Protein AF-A0A544BMT1-F1 (afdb_monomer)

Sequence (188 aa):
MSQEREDRARKYLKNFLSEYFEVKEEVSGSWPLDDRPLRLDLLLRPKQKALDLGFDVEAVGVEIKDPQSKESVKKLLDCVMQSYTYTFCEFDGVRPAFVLIYPEIEKFFEEDWVNKYGSKAQEEPTSREKRLLRRLMQRANVGELKIKENQEFIFDFGAGPFFRSDKGRSKIKGIGLNRYVGSQKKVE

Solvent-accessible surface area (backbone atoms only — not comparable to full-atom values): 10020 Å² total; per-residue (Å²): 110,61,65,61,49,34,53,51,49,49,56,47,49,42,62,69,46,43,77,37,20,50,63,44,66,64,36,55,28,34,40,89,88,76,62,47,80,42,70,41,49,30,40,38,28,65,31,69,65,29,42,76,34,53,52,86,64,78,32,34,33,35,42,70,54,62,36,85,39,70,55,10,52,59,55,47,53,53,50,50,53,53,35,35,54,48,39,72,19,43,40,87,93,40,56,25,60,24,21,23,34,30,60,45,70,64,55,17,45,51,29,20,24,45,62,58,55,66,63,41,75,95,61,54,78,47,76,64,59,59,50,52,50,32,50,53,33,34,45,47,22,25,34,27,41,43,75,47,95,88,73,42,41,33,43,31,36,63,93,46,56,42,32,30,75,87,74,22,43,46,88,61,82,56,56,59,65,52,68,70,78,78,77,86,74,80,82,127

Nearest PDB structures (foldseek):
  1wdj-assembly1_C  TM=4.266E-01  e=2.223E-01  Thermus thermophilus
  6okh-assembly1_B  TM=4.577E-01  e=4.141E-01  Leptospira borgpetersenii serovar Hardjo-bovis str. JB197
  1wdj-assembly1_B  TM=3.872E-01  e=3.229E-01  Thermus thermophilus
  3bvq-assembly1_B  TM=4.824E-01  e=1.193E+00  Nocardia otitidiscaviarum
  1p7g-assembly2_F  TM=3.869E-01  e=3.033E+00  Pyrobaculum aerophilum

pLDDT: mean 93.66, std 8.63, range [55.5, 98.75]

Structure (mmCIF, N/CA/C/O backbone):
data_AF-A0A544BMT1-F1
#
_entry.id   AF-A0A544BMT1-F1
#
loop_
_atom_site.group_PDB
_atom_site.id
_atom_site.type_symbol
_atom_site.label_atom_id
_atom_site.label_alt_id
_atom_site.label_comp_id
_atom_site.label_asym_id
_atom_site.label_entity_id
_atom_site.label_seq_id
_atom_site.pdbx_PDB_ins_code
_atom_site.Cartn_x
_atom_site.Cartn_y
_atom_site.Cartn_z
_atom_site.occupancy
_atom_site.B_iso_or_equiv
_atom_site.auth_seq_id
_at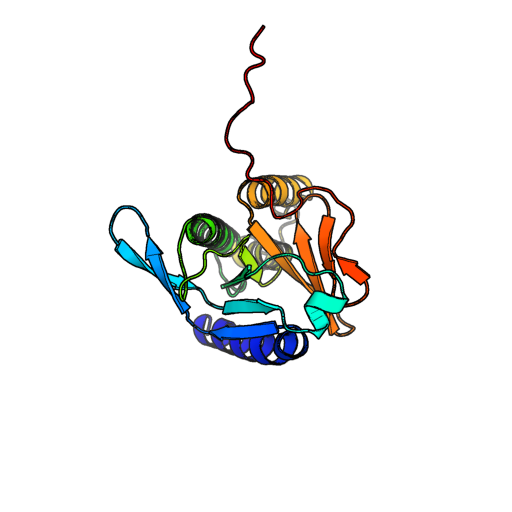om_site.auth_comp_id
_atom_site.auth_asym_id
_atom_site.auth_atom_id
_atom_site.pdbx_PDB_model_num
ATOM 1 N N . MET A 1 1 ? -5.585 -14.377 16.298 1.00 67.00 1 MET A N 1
ATOM 2 C CA . MET A 1 1 ? -6.437 -13.182 16.100 1.00 67.00 1 MET A CA 1
ATOM 3 C C . MET A 1 1 ? -5.833 -12.186 15.100 1.00 67.00 1 MET A C 1
ATOM 5 O O . MET A 1 1 ? -6.296 -12.190 13.970 1.00 67.00 1 MET A O 1
ATOM 9 N N . SER A 1 2 ? -4.812 -11.372 15.441 1.00 85.12 2 SER A N 1
ATOM 10 C CA . SER A 1 2 ? -4.224 -10.391 14.487 1.00 85.12 2 SER A CA 1
ATOM 11 C C . SER A 1 2 ? -3.499 -11.063 13.319 1.00 85.12 2 SER A C 1
ATOM 13 O O . SER A 1 2 ? -3.811 -10.767 12.172 1.00 85.12 2 SER A O 1
ATOM 15 N N . GLN A 1 3 ? -2.593 -12.009 13.601 1.00 89.56 3 GLN A N 1
ATOM 16 C CA . GLN A 1 3 ? -1.843 -12.716 12.554 1.00 89.56 3 GLN A CA 1
ATOM 17 C C . GLN A 1 3 ? -2.778 -13.446 11.583 1.00 89.56 3 GLN A C 1
ATOM 19 O O . GLN A 1 3 ? -2.693 -13.251 10.385 1.00 89.56 3 GLN A O 1
ATOM 24 N N . GLU A 1 4 ? -3.772 -14.176 12.093 1.00 93.12 4 GLU A N 1
ATOM 25 C CA . GLU A 1 4 ? -4.767 -14.862 11.253 1.00 93.12 4 GLU A CA 1
ATOM 26 C C . GLU A 1 4 ? -5.577 -13.898 10.364 1.00 93.12 4 GLU A C 1
ATOM 28 O O . GLU A 1 4 ? -6.001 -14.265 9.269 1.00 93.12 4 GLU A O 1
ATOM 33 N N . ARG A 1 5 ? -5.847 -12.664 10.822 1.00 93.69 5 ARG A N 1
ATOM 34 C CA . ARG A 1 5 ? -6.492 -11.632 9.992 1.00 93.69 5 ARG A CA 1
ATOM 35 C C . ARG A 1 5 ? -5.554 -11.146 8.890 1.00 93.69 5 ARG A C 1
ATOM 37 O O . ARG A 1 5 ? -6.005 -11.035 7.752 1.00 93.69 5 ARG A O 1
ATOM 44 N N . GLU A 1 6 ? -4.283 -10.921 9.206 1.00 95.56 6 GLU A N 1
ATOM 45 C CA . GLU A 1 6 ? -3.251 -10.542 8.232 1.00 95.56 6 GLU A CA 1
ATOM 46 C C . GLU A 1 6 ? -3.018 -11.659 7.202 1.00 95.56 6 GLU A C 1
ATOM 48 O O . GLU A 1 6 ? -3.043 -11.388 6.005 1.00 95.56 6 GLU A O 1
ATOM 53 N N . ASP A 1 7 ? -2.948 -12.922 7.626 1.00 96.19 7 ASP A N 1
ATOM 54 C CA . ASP A 1 7 ? -2.794 -14.083 6.740 1.00 96.19 7 ASP A CA 1
ATOM 55 C C . ASP A 1 7 ? -4.000 -14.247 5.801 1.00 96.19 7 ASP A C 1
ATOM 57 O O . ASP A 1 7 ? -3.854 -14.508 4.602 1.00 96.19 7 ASP A O 1
ATOM 61 N N . ARG A 1 8 ? -5.223 -14.051 6.319 1.00 96.69 8 ARG A N 1
ATOM 62 C CA . ARG A 1 8 ? -6.442 -14.054 5.491 1.00 96.69 8 ARG A CA 1
ATOM 63 C C . ARG A 1 8 ? -6.435 -12.916 4.477 1.00 96.69 8 ARG A C 1
ATOM 65 O O . ARG A 1 8 ? -6.782 -13.151 3.320 1.00 96.69 8 ARG A O 1
ATOM 72 N N . ALA A 1 9 ? -6.037 -11.714 4.892 1.00 97.00 9 ALA A N 1
ATOM 73 C CA . ALA A 1 9 ? -5.906 -10.572 3.996 1.00 97.00 9 ALA A CA 1
ATOM 74 C C . ALA A 1 9 ? -4.855 -10.842 2.912 1.00 97.00 9 ALA A C 1
ATOM 76 O O . ALA A 1 9 ? -5.137 -10.632 1.736 1.00 97.00 9 ALA A O 1
ATOM 77 N N . ARG A 1 10 ? -3.696 -11.399 3.274 1.00 97.88 10 ARG A N 1
ATOM 78 C CA . ARG A 1 10 ? -2.630 -11.767 2.335 1.00 97.88 10 ARG A CA 1
ATOM 79 C C . ARG A 1 10 ? -3.115 -12.758 1.283 1.00 97.88 10 ARG A C 1
ATOM 81 O O . ARG A 1 10 ? -2.986 -12.491 0.089 1.00 97.88 10 ARG A O 1
ATOM 88 N N . LYS A 1 11 ? -3.774 -13.842 1.708 1.00 97.56 11 LYS A N 1
ATOM 89 C CA . LYS A 1 11 ? -4.346 -14.846 0.798 1.00 97.56 11 LYS A CA 1
ATOM 90 C C . LYS A 1 11 ? -5.413 -14.252 -0.124 1.00 97.56 11 LYS A C 1
ATOM 92 O O . LYS A 1 11 ? -5.442 -14.568 -1.314 1.00 97.56 11 LYS A O 1
ATOM 97 N N . TYR A 1 12 ? -6.287 -13.399 0.413 1.00 97.75 12 TYR A N 1
ATOM 98 C CA . TYR A 1 12 ? -7.289 -12.690 -0.381 1.00 97.75 12 TYR A CA 1
ATOM 99 C C . TYR A 1 12 ? -6.627 -11.801 -1.438 1.00 97.75 12 TYR A C 1
ATOM 101 O O . TYR A 1 12 ? -6.917 -11.957 -2.623 1.00 97.75 12 TYR A O 1
ATOM 109 N N . LEU A 1 13 ? -5.695 -10.935 -1.031 1.00 98.25 13 LEU A N 1
ATOM 110 C CA . LEU A 1 13 ? -4.995 -10.009 -1.920 1.00 98.25 13 LEU A CA 1
ATOM 111 C C . LEU A 1 13 ? -4.190 -10.729 -2.996 1.00 98.25 13 LEU A C 1
ATOM 113 O O . LEU A 1 13 ? -4.231 -10.313 -4.150 1.00 98.25 13 LEU A O 1
ATOM 117 N N . LYS A 1 14 ? -3.511 -11.828 -2.655 1.00 98.12 14 LYS A N 1
ATOM 118 C CA . LYS A 1 14 ? -2.805 -12.654 -3.636 1.00 98.12 14 LYS A CA 1
ATOM 119 C C . LYS A 1 14 ? -3.732 -13.107 -4.751 1.00 98.12 14 LYS A C 1
ATOM 121 O O . LYS A 1 14 ? -3.421 -12.897 -5.919 1.00 98.12 14 LYS A O 1
ATOM 126 N N . ASN A 1 15 ? -4.870 -13.700 -4.401 1.00 97.75 15 ASN A N 1
ATOM 127 C CA . ASN A 1 15 ? -5.820 -14.187 -5.396 1.00 97.75 15 ASN A CA 1
ATOM 128 C C . ASN A 1 15 ? -6.430 -13.026 -6.187 1.00 97.75 15 ASN A C 1
ATOM 130 O O . ASN A 1 15 ? -6.479 -13.071 -7.413 1.00 97.75 15 ASN A O 1
ATOM 134 N N . PHE A 1 16 ? -6.835 -11.972 -5.487 1.00 98.25 16 PHE A N 1
ATOM 135 C CA . PHE A 1 16 ? -7.510 -10.814 -6.055 1.00 98.25 16 PHE A CA 1
ATOM 136 C C . PHE A 1 16 ? -6.632 -10.026 -7.042 1.00 98.25 16 PHE A C 1
ATOM 138 O O . PHE A 1 16 ? -7.085 -9.656 -8.121 1.00 98.25 16 PHE A O 1
ATOM 145 N N . LEU A 1 17 ? -5.353 -9.818 -6.719 1.00 98.50 17 LEU A N 1
ATOM 146 C CA . LEU A 1 17 ? -4.408 -9.081 -7.565 1.00 98.50 17 LEU A CA 1
ATOM 147 C C . LEU A 1 17 ? -3.765 -9.956 -8.653 1.00 98.50 17 LEU A C 1
ATOM 149 O O . LEU A 1 17 ? -3.164 -9.418 -9.586 1.00 98.50 17 LEU A O 1
ATOM 153 N N . SER A 1 18 ? -3.902 -11.287 -8.569 1.00 98.00 18 SER A N 1
ATOM 154 C CA . SER A 1 18 ? -3.235 -12.236 -9.476 1.00 98.00 18 SER A CA 1
ATOM 155 C C . SER A 1 18 ? -3.613 -12.080 -10.949 1.00 98.00 18 SER A C 1
ATOM 157 O O . SER A 1 18 ? -2.865 -12.519 -11.824 1.00 98.00 18 SER A O 1
ATOM 159 N N . GLU A 1 19 ? -4.752 -11.457 -11.247 1.00 97.44 19 GLU A N 1
ATOM 160 C CA . GLU A 1 19 ? -5.166 -11.194 -12.623 1.00 97.44 19 GLU A CA 1
ATOM 161 C C . GLU A 1 19 ? -4.245 -10.167 -13.310 1.00 97.44 19 GLU A C 1
ATOM 163 O O . GLU A 1 19 ? -3.919 -10.301 -14.488 1.00 97.44 19 GLU A O 1
ATOM 168 N N . TYR A 1 20 ? -3.780 -9.165 -12.560 1.00 98.62 20 TYR A N 1
ATOM 169 C CA . TYR A 1 20 ? -2.953 -8.067 -13.069 1.00 98.62 20 TYR A CA 1
ATOM 170 C C . TYR A 1 20 ? -1.466 -8.267 -12.772 1.00 98.62 20 TYR A C 1
ATOM 172 O O . TYR A 1 20 ? -0.622 -7.732 -13.491 1.00 98.62 20 TYR A O 1
ATOM 180 N N . PHE A 1 21 ? -1.137 -9.046 -11.741 1.00 98.69 21 PHE A N 1
ATOM 181 C CA . PHE A 1 21 ? 0.223 -9.178 -11.233 1.00 98.69 21 PHE A CA 1
ATOM 182 C C . PHE A 1 21 ? 0.613 -10.640 -10.989 1.00 98.69 21 PHE A C 1
ATOM 184 O O . PHE A 1 21 ? -0.209 -11.495 -10.659 1.00 98.69 21 PHE A O 1
ATOM 191 N N . GLU A 1 22 ? 1.895 -10.948 -11.144 1.00 98.44 22 GLU A N 1
ATOM 192 C CA . GLU A 1 22 ? 2.513 -12.078 -10.464 1.00 98.44 22 GLU A CA 1
ATOM 193 C C . GLU A 1 22 ? 2.727 -11.673 -9.004 1.00 98.44 22 GLU A C 1
ATOM 195 O O . GLU A 1 22 ? 3.366 -10.657 -8.729 1.00 98.44 22 GLU A O 1
ATOM 200 N N . VAL A 1 23 ? 2.152 -12.442 -8.078 1.00 98.44 23 VAL A N 1
ATOM 201 C CA . VAL A 1 23 ? 2.149 -12.116 -6.649 1.00 98.44 23 VAL A CA 1
ATOM 202 C C . VAL A 1 23 ? 2.962 -13.150 -5.883 1.00 98.44 23 VAL A C 1
ATOM 204 O O . VAL A 1 23 ? 2.558 -14.313 -5.791 1.00 98.44 23 VAL A O 1
ATOM 207 N N . LYS A 1 24 ? 4.091 -12.720 -5.315 1.00 97.81 24 LYS A N 1
ATOM 208 C CA . LYS A 1 24 ? 4.905 -13.523 -4.392 1.00 97.81 24 LYS A CA 1
ATOM 209 C C . LYS A 1 24 ? 4.615 -13.103 -2.952 1.00 97.81 24 LYS A C 1
ATOM 211 O O . LYS A 1 24 ? 4.488 -11.914 -2.680 1.00 97.81 24 LYS A O 1
ATOM 216 N N . GLU A 1 25 ? 4.494 -14.075 -2.053 1.00 97.50 25 GLU A N 1
ATOM 217 C CA . GLU A 1 25 ? 4.211 -13.860 -0.626 1.00 97.50 25 GLU A CA 1
ATOM 218 C C . GLU A 1 25 ? 5.481 -13.994 0.208 1.00 97.50 25 GLU A C 1
ATOM 220 O O . GLU A 1 25 ? 6.366 -14.770 -0.153 1.00 97.50 25 GLU A O 1
ATOM 225 N N . GLU A 1 26 ? 5.523 -13.292 1.342 1.00 94.19 26 GLU A N 1
ATOM 226 C CA . GLU A 1 26 ? 6.559 -13.438 2.373 1.00 94.19 26 GLU A CA 1
ATOM 227 C C . GLU A 1 26 ? 7.984 -13.387 1.803 1.00 94.19 26 GLU A C 1
ATOM 229 O O . GLU A 1 26 ? 8.859 -14.196 2.127 1.00 94.19 26 GLU A O 1
ATOM 234 N N . VAL A 1 27 ? 8.210 -12.422 0.914 1.00 94.88 27 VAL A N 1
ATOM 235 C CA . VAL A 1 27 ? 9.440 -12.330 0.140 1.00 94.88 27 VAL A CA 1
ATOM 236 C C . VAL A 1 27 ? 10.561 -11.853 1.043 1.00 94.88 27 VAL A C 1
ATOM 238 O O . VAL A 1 27 ? 10.483 -10.790 1.662 1.00 94.88 27 VAL A O 1
ATOM 241 N N . SER A 1 28 ? 11.609 -12.664 1.126 1.00 95.50 28 SER A N 1
ATOM 242 C CA . SER A 1 28 ? 12.787 -12.340 1.919 1.00 95.50 28 SER A CA 1
ATOM 243 C C . SER A 1 28 ? 13.609 -11.256 1.224 1.00 95.50 28 SER A C 1
ATOM 245 O O . SER A 1 28 ? 13.741 -11.242 -0.001 1.00 95.50 28 SER A O 1
ATOM 247 N N . GLY A 1 29 ? 14.161 -10.356 2.026 1.00 93.81 29 GLY A N 1
ATOM 248 C CA . GLY A 1 29 ? 15.097 -9.323 1.604 1.00 93.81 29 GLY A CA 1
ATOM 249 C C . GLY A 1 29 ? 16.072 -9.011 2.730 1.00 93.81 29 GLY A C 1
ATOM 250 O O . GLY A 1 29 ? 16.003 -9.609 3.809 1.00 93.81 29 GLY A O 1
ATOM 251 N N . SER A 1 30 ? 16.966 -8.060 2.500 1.00 92.38 30 SER A N 1
ATOM 252 C CA . SER A 1 30 ? 17.909 -7.597 3.516 1.00 92.38 30 SER A CA 1
ATOM 253 C C . SER A 1 30 ? 18.030 -6.079 3.526 1.00 92.38 30 SER A C 1
ATOM 255 O O . SER A 1 30 ? 17.812 -5.397 2.518 1.00 92.38 30 SER A O 1
ATOM 257 N N . TRP A 1 31 ? 18.352 -5.536 4.699 1.00 92.25 31 TRP A N 1
ATOM 258 C CA . TRP A 1 31 ? 18.727 -4.136 4.823 1.00 92.25 31 TRP A CA 1
ATOM 259 C C . TRP A 1 31 ? 20.121 -3.921 4.209 1.00 92.25 31 TRP A C 1
ATOM 261 O O . TRP A 1 31 ? 21.060 -4.607 4.606 1.00 92.25 31 TRP A O 1
ATOM 271 N N . PRO A 1 32 ? 20.312 -2.952 3.294 1.00 89.75 32 PRO A N 1
ATOM 272 C CA . PRO A 1 32 ? 21.555 -2.821 2.529 1.00 89.75 32 PRO A CA 1
ATOM 273 C C . PRO A 1 32 ? 22.785 -2.368 3.334 1.00 89.75 32 PRO A C 1
ATOM 275 O O . PRO A 1 32 ? 23.869 -2.309 2.762 1.00 89.75 32 PRO A O 1
ATOM 278 N N . LEU A 1 33 ? 22.645 -1.981 4.610 1.00 90.31 33 LEU A N 1
ATOM 279 C CA . LEU A 1 33 ? 23.786 -1.517 5.418 1.00 90.31 33 LEU A CA 1
ATOM 280 C C . LEU A 1 33 ? 24.391 -2.597 6.320 1.00 90.31 33 LEU A C 1
ATOM 282 O O . LEU A 1 33 ? 25.586 -2.541 6.587 1.00 90.31 33 LEU A O 1
ATOM 286 N N . ASP A 1 34 ? 23.575 -3.514 6.842 1.00 90.69 34 ASP A N 1
ATOM 287 C CA . ASP A 1 34 ? 23.992 -4.511 7.843 1.00 90.69 34 ASP A CA 1
ATOM 288 C C . ASP A 1 34 ? 23.469 -5.926 7.542 1.00 90.69 34 ASP A C 1
ATOM 290 O O . ASP A 1 34 ? 23.525 -6.796 8.409 1.00 90.69 34 ASP A O 1
ATOM 294 N N . ASP A 1 35 ? 22.928 -6.145 6.340 1.00 88.75 35 ASP A N 1
ATOM 295 C CA . ASP A 1 35 ? 22.336 -7.403 5.871 1.00 88.75 35 ASP A CA 1
ATOM 296 C C . ASP A 1 35 ? 21.235 -7.973 6.778 1.00 88.75 35 ASP A C 1
ATOM 298 O O . ASP A 1 35 ? 20.874 -9.151 6.682 1.00 88.75 35 ASP A O 1
ATOM 302 N N . ARG A 1 36 ? 20.645 -7.143 7.649 1.00 91.06 36 ARG A N 1
ATOM 303 C CA . ARG A 1 36 ? 19.569 -7.579 8.539 1.00 91.06 36 ARG A CA 1
ATOM 304 C C . ARG A 1 36 ? 18.419 -8.169 7.725 1.00 91.06 36 ARG A C 1
ATOM 306 O O . ARG A 1 36 ? 17.930 -7.490 6.818 1.00 91.06 36 ARG A O 1
ATOM 313 N N . PRO A 1 37 ? 17.942 -9.381 8.062 1.00 93.00 37 PRO A N 1
ATOM 314 C CA . PRO A 1 37 ? 16.878 -10.025 7.312 1.00 93.00 37 PRO A CA 1
ATOM 315 C C . PRO A 1 37 ? 15.561 -9.267 7.480 1.00 93.00 37 PRO A C 1
ATOM 317 O O . PRO A 1 37 ? 15.191 -8.852 8.580 1.00 93.00 37 PRO A O 1
ATOM 320 N N . LEU A 1 38 ? 14.841 -9.124 6.373 1.00 94.62 38 LEU A N 1
ATOM 321 C CA . LEU A 1 38 ? 13.534 -8.486 6.277 1.00 94.62 38 LEU A CA 1
ATOM 322 C C . LEU A 1 38 ? 12.580 -9.397 5.499 1.00 94.62 38 LEU A C 1
ATOM 324 O O . LEU A 1 38 ? 13.006 -10.272 4.742 1.00 94.62 38 LEU A O 1
ATOM 328 N N . ARG A 1 39 ? 11.276 -9.183 5.674 1.00 96.25 39 ARG A N 1
ATOM 329 C CA . ARG A 1 39 ? 10.230 -9.928 4.973 1.00 96.25 39 ARG A CA 1
ATOM 330 C C . ARG A 1 39 ? 9.140 -8.970 4.522 1.00 96.25 39 ARG A C 1
ATOM 332 O O . ARG A 1 39 ? 8.521 -8.330 5.360 1.00 96.25 39 ARG A O 1
ATOM 339 N N . LEU A 1 40 ? 8.924 -8.893 3.217 1.00 97.50 40 LEU A N 1
ATOM 340 C CA . LEU A 1 40 ? 7.831 -8.141 2.611 1.00 97.50 40 LEU A CA 1
ATOM 341 C C . LEU A 1 40 ? 6.605 -9.051 2.476 1.00 97.50 40 LEU A C 1
ATOM 343 O O . LEU A 1 40 ? 6.736 -10.177 1.991 1.00 97.50 40 LEU A O 1
ATOM 347 N N . ASP A 1 41 ? 5.421 -8.576 2.871 1.00 98.31 41 ASP A N 1
ATOM 348 C CA . ASP A 1 41 ? 4.206 -9.399 2.820 1.00 98.31 41 ASP A CA 1
ATOM 349 C C . ASP A 1 41 ? 3.866 -9.849 1.397 1.00 98.31 41 ASP A C 1
ATOM 351 O O . ASP A 1 41 ? 3.670 -11.047 1.178 1.00 98.31 41 ASP A O 1
ATOM 355 N N . LEU A 1 42 ? 3.817 -8.916 0.437 1.00 98.62 42 LEU A N 1
ATOM 356 C CA . LEU A 1 42 ? 3.616 -9.220 -0.982 1.00 98.62 42 LEU A CA 1
ATOM 357 C C . LEU A 1 42 ? 4.567 -8.421 -1.877 1.00 98.62 42 LEU A C 1
ATOM 359 O O . LEU A 1 42 ? 4.701 -7.206 -1.731 1.00 98.62 42 LEU A O 1
ATOM 363 N N . LEU A 1 43 ? 5.133 -9.090 -2.879 1.00 98.69 43 LEU A N 1
ATOM 364 C CA . LEU A 1 43 ? 5.810 -8.461 -4.012 1.00 98.69 43 LEU A CA 1
ATOM 365 C C . LEU A 1 43 ? 4.968 -8.677 -5.273 1.00 98.69 43 LEU A C 1
ATOM 367 O O . LEU A 1 43 ? 4.656 -9.817 -5.625 1.00 98.69 43 LEU A O 1
ATOM 371 N N . LEU A 1 44 ? 4.602 -7.586 -5.943 1.00 98.75 44 LEU A N 1
ATOM 372 C CA . LEU A 1 44 ? 3.804 -7.605 -7.167 1.00 98.75 44 LEU A CA 1
ATOM 373 C C . LEU A 1 44 ? 4.692 -7.260 -8.362 1.00 98.75 44 LEU A C 1
ATOM 375 O O . LEU A 1 44 ? 5.283 -6.179 -8.387 1.00 98.75 44 LEU A O 1
ATOM 379 N N . ARG A 1 45 ? 4.732 -8.134 -9.370 1.00 98.56 45 ARG A N 1
ATOM 380 C CA . ARG A 1 45 ? 5.315 -7.842 -10.691 1.00 98.56 45 ARG A CA 1
ATOM 381 C C . ARG A 1 45 ? 4.211 -7.777 -11.744 1.00 98.56 45 ARG A C 1
ATOM 383 O O . ARG A 1 45 ? 3.315 -8.622 -11.709 1.00 98.56 45 ARG A O 1
ATOM 390 N N . PRO A 1 46 ? 4.202 -6.790 -12.652 1.00 98.56 46 PRO A N 1
ATOM 391 C CA . PRO A 1 46 ? 3.110 -6.637 -13.604 1.00 98.56 46 PRO A CA 1
ATOM 392 C C . PRO A 1 46 ? 3.068 -7.801 -14.597 1.00 98.56 46 PRO A C 1
ATOM 394 O O . PRO A 1 46 ? 4.084 -8.202 -15.160 1.00 98.56 46 PRO A O 1
ATOM 397 N N . LYS A 1 47 ? 1.864 -8.317 -14.842 1.00 98.62 47 LYS A N 1
ATOM 398 C CA . LYS A 1 47 ? 1.567 -9.161 -16.006 1.00 98.62 47 LYS A CA 1
ATOM 399 C C . LYS A 1 47 ? 1.146 -8.285 -17.178 1.00 98.62 47 LYS A C 1
ATOM 401 O O . LYS A 1 47 ? 0.867 -7.098 -17.009 1.00 98.62 47 LYS A O 1
ATOM 406 N N . GLN A 1 48 ? 0.986 -8.908 -18.346 1.00 98.38 48 GLN A N 1
ATOM 407 C CA . GLN A 1 48 ? 0.551 -8.232 -19.568 1.00 98.38 48 GLN A CA 1
ATOM 408 C C . GLN A 1 48 ? -0.687 -7.347 -19.355 1.00 98.38 48 GLN A C 1
ATOM 410 O O . GLN A 1 48 ? -0.671 -6.192 -19.752 1.00 98.38 48 GLN A O 1
ATOM 415 N N . LYS A 1 49 ? -1.697 -7.815 -18.606 1.00 98.19 49 LYS A N 1
ATOM 416 C CA . LYS A 1 49 ? -2.911 -7.029 -18.326 1.00 98.19 49 LYS A CA 1
ATOM 417 C C . LYS A 1 49 ? -2.630 -5.693 -17.616 1.00 98.19 49 LYS A C 1
ATOM 419 O O . LYS A 1 49 ? -3.279 -4.694 -17.913 1.00 98.19 49 LYS A O 1
ATOM 424 N N . ALA A 1 50 ? -1.684 -5.652 -16.675 1.00 98.50 50 ALA A N 1
ATOM 425 C CA . ALA A 1 50 ? -1.285 -4.401 -16.026 1.00 98.50 50 ALA A CA 1
ATOM 426 C C . ALA A 1 50 ? -0.463 -3.514 -16.972 1.00 98.50 50 ALA A C 1
ATOM 428 O O . ALA A 1 50 ? -0.684 -2.303 -17.017 1.00 98.50 50 ALA A O 1
ATOM 429 N N . LEU A 1 51 ? 0.445 -4.117 -17.746 1.00 98.50 51 LEU A N 1
ATOM 430 C CA . LEU A 1 51 ? 1.263 -3.414 -18.738 1.00 98.50 51 LEU A CA 1
ATOM 431 C C . LEU A 1 51 ? 0.399 -2.756 -19.825 1.00 98.50 51 LEU A C 1
ATOM 433 O O . LEU A 1 51 ? 0.620 -1.595 -20.156 1.00 98.50 51 LEU A O 1
ATOM 437 N N . ASP A 1 52 ? -0.640 -3.443 -20.306 1.00 98.44 52 ASP A N 1
ATOM 438 C CA . ASP A 1 52 ? -1.599 -2.931 -21.297 1.00 98.44 52 ASP A CA 1
ATOM 439 C C . ASP A 1 52 ? -2.389 -1.724 -20.766 1.00 98.44 52 ASP A C 1
ATOM 441 O O . ASP A 1 52 ? -2.775 -0.829 -21.516 1.00 98.44 52 ASP A O 1
ATOM 445 N N . LEU A 1 53 ? -2.583 -1.662 -19.446 1.00 98.19 53 LEU A N 1
ATOM 446 C CA . LEU A 1 53 ? -3.160 -0.517 -18.740 1.00 98.19 53 LEU A CA 1
ATOM 447 C C . LEU A 1 53 ? -2.126 0.577 -18.411 1.00 98.19 53 LEU A C 1
ATOM 449 O O . LEU A 1 53 ? -2.425 1.526 -17.679 1.00 98.19 53 LEU A O 1
ATOM 453 N N . GLY A 1 54 ? -0.911 0.466 -18.943 1.00 98.00 54 GLY A N 1
ATOM 454 C CA . GLY A 1 54 ? 0.160 1.449 -18.818 1.00 98.00 54 GLY A CA 1
ATOM 455 C C . GLY A 1 54 ? 0.960 1.365 -17.521 1.00 98.00 54 GLY A C 1
ATOM 456 O O . GLY A 1 54 ? 1.636 2.334 -17.179 1.00 98.00 54 GLY A O 1
ATOM 457 N N . PHE A 1 55 ? 0.867 0.269 -16.762 1.00 98.12 55 PHE A N 1
ATOM 458 C CA . PHE A 1 55 ? 1.715 0.071 -15.585 1.00 98.12 55 PHE A CA 1
ATOM 459 C C . PHE A 1 55 ? 3.194 0.042 -16.001 1.00 98.12 55 PHE A C 1
ATOM 461 O O . PHE A 1 55 ? 3.574 -0.733 -16.872 1.00 98.12 55 PHE A O 1
ATOM 468 N N . ASP A 1 56 ? 4.019 0.895 -15.393 1.00 96.69 56 ASP A N 1
ATOM 469 C CA . ASP A 1 56 ? 5.341 1.274 -15.913 1.00 96.69 56 ASP A CA 1
ATOM 470 C C . ASP A 1 56 ? 6.493 1.048 -14.918 1.00 96.69 56 ASP A C 1
ATOM 472 O O . ASP A 1 56 ? 7.556 1.653 -15.049 1.00 96.69 56 ASP A O 1
ATOM 476 N N . VAL A 1 57 ? 6.305 0.175 -13.921 1.00 97.12 57 VAL A N 1
ATOM 477 C CA . VAL A 1 57 ? 7.353 -0.200 -12.954 1.00 97.12 57 VAL A CA 1
ATOM 478 C C . VAL A 1 57 ? 7.533 -1.709 -12.866 1.00 97.12 57 VAL A C 1
ATOM 480 O O . VAL A 1 57 ? 6.574 -2.463 -13.002 1.00 97.12 57 VAL A O 1
ATOM 483 N N . GLU A 1 58 ? 8.765 -2.145 -12.602 1.00 97.31 58 GLU A N 1
ATOM 484 C CA . GLU A 1 58 ? 9.136 -3.564 -12.546 1.00 97.31 58 GLU A CA 1
ATOM 485 C C . GLU A 1 58 ? 8.479 -4.309 -11.377 1.00 97.31 58 GLU A C 1
ATOM 487 O O . GLU A 1 58 ? 7.995 -5.428 -11.542 1.00 97.31 58 GLU A O 1
ATOM 492 N N . ALA A 1 59 ? 8.448 -3.692 -10.193 1.00 97.88 59 ALA A N 1
ATOM 493 C CA . ALA A 1 59 ? 7.839 -4.286 -9.013 1.00 97.88 59 ALA A CA 1
ATOM 494 C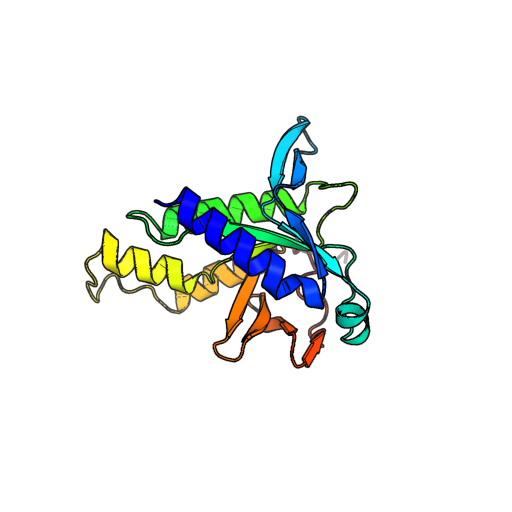 C . ALA A 1 59 ? 7.331 -3.237 -8.021 1.00 97.88 59 ALA A C 1
ATOM 496 O O . ALA A 1 59 ? 7.876 -2.133 -7.910 1.00 97.88 59 ALA A O 1
ATOM 497 N N . VAL A 1 60 ? 6.308 -3.613 -7.256 1.00 98.50 60 VAL A N 1
ATOM 498 C CA . VAL A 1 60 ? 5.795 -2.846 -6.112 1.00 98.50 60 VAL A CA 1
ATOM 499 C C . VAL A 1 60 ? 5.603 -3.769 -4.916 1.00 98.50 60 VAL A C 1
ATOM 501 O O . VAL A 1 60 ? 5.273 -4.944 -5.079 1.00 98.50 60 VAL A O 1
ATOM 504 N N . GLY A 1 61 ? 5.818 -3.245 -3.713 1.00 98.56 61 GLY A N 1
ATOM 505 C CA . GLY A 1 61 ? 5.562 -3.986 -2.480 1.00 98.56 61 GLY A CA 1
ATOM 506 C C . GLY A 1 61 ? 4.179 -3.694 -1.912 1.00 98.56 61 GLY A C 1
ATOM 507 O O . GLY A 1 61 ? 3.637 -2.609 -2.125 1.00 98.56 61 GLY A O 1
ATOM 508 N N . VAL A 1 62 ? 3.631 -4.631 -1.145 1.00 98.75 62 VAL A N 1
ATOM 509 C CA . VAL A 1 62 ? 2.483 -4.394 -0.263 1.00 98.75 62 VAL A CA 1
ATOM 510 C C . VAL A 1 62 ? 2.843 -4.875 1.134 1.00 98.75 62 VAL A C 1
ATOM 512 O O . VAL A 1 62 ? 3.295 -6.007 1.284 1.00 98.75 62 VAL A O 1
ATOM 515 N N . GLU A 1 63 ? 2.622 -4.022 2.129 1.00 98.56 63 GLU A N 1
ATOM 516 C CA . GLU A 1 63 ? 2.723 -4.348 3.549 1.00 98.56 63 GLU A CA 1
ATOM 517 C C . GLU A 1 63 ? 1.320 -4.395 4.157 1.00 98.56 63 GLU A C 1
ATOM 519 O O . GLU A 1 63 ? 0.514 -3.475 3.976 1.00 98.56 63 GLU A O 1
ATOM 524 N N . ILE A 1 64 ? 1.016 -5.478 4.867 1.00 98.19 64 ILE A N 1
ATOM 525 C CA . ILE A 1 64 ? -0.310 -5.757 5.406 1.00 98.19 64 ILE A CA 1
ATOM 526 C C . ILE A 1 64 ? -0.258 -5.635 6.924 1.00 98.19 64 ILE A C 1
ATOM 528 O O . ILE A 1 64 ? 0.581 -6.233 7.601 1.00 98.19 64 ILE A O 1
ATOM 532 N N . LYS A 1 65 ? -1.198 -4.874 7.486 1.00 96.94 65 LYS A N 1
ATOM 533 C CA . LYS A 1 65 ? -1.398 -4.808 8.935 1.00 96.94 65 LYS A CA 1
ATOM 534 C C . LYS A 1 65 ? -2.872 -4.829 9.280 1.00 96.94 65 LYS A C 1
ATOM 536 O O . LYS A 1 65 ? -3.682 -4.132 8.687 1.00 96.94 65 LYS A O 1
ATOM 541 N N . ASP A 1 66 ? -3.220 -5.610 10.290 1.00 96.19 66 ASP A N 1
ATOM 542 C CA . ASP A 1 66 ? -4.567 -5.625 10.843 1.00 96.19 66 ASP A CA 1
ATOM 543 C C . ASP A 1 66 ? -4.812 -4.349 11.671 1.00 96.19 66 ASP A C 1
ATOM 545 O O . ASP A 1 66 ? -4.082 -4.127 12.645 1.00 96.19 66 ASP A O 1
ATOM 549 N N . PRO A 1 67 ? -5.810 -3.517 11.326 1.00 95.06 67 PRO A N 1
ATOM 550 C CA . PRO A 1 67 ? -6.086 -2.283 12.047 1.00 95.06 67 PRO A CA 1
ATOM 551 C C . PRO A 1 67 ? -6.781 -2.519 13.394 1.00 95.06 67 PRO A C 1
ATOM 553 O O . PRO A 1 67 ? -6.840 -1.588 14.188 1.00 95.06 67 PRO A O 1
ATOM 556 N N . GLN A 1 68 ? -7.278 -3.724 13.698 1.00 93.25 68 GLN A N 1
ATOM 557 C CA . GLN A 1 68 ? -7.984 -4.008 14.954 1.00 93.25 68 GLN A CA 1
ATOM 558 C C . GLN A 1 68 ? -7.013 -4.149 16.137 1.00 93.25 68 GLN A C 1
ATOM 560 O O . GLN A 1 68 ? -6.549 -5.245 16.465 1.00 93.25 68 GLN A O 1
ATOM 565 N N . SER A 1 69 ? -6.715 -3.025 16.793 1.00 88.62 69 SER A N 1
ATOM 566 C CA . SER A 1 69 ? -5.811 -2.911 17.941 1.00 88.62 69 SER A CA 1
ATOM 567 C C . SER A 1 69 ? -6.294 -1.837 18.928 1.00 88.62 69 SER A C 1
ATOM 569 O O . SER A 1 69 ? -7.134 -1.003 18.607 1.00 88.62 69 SER A O 1
ATOM 571 N N . LYS A 1 70 ? -5.750 -1.846 20.153 1.00 84.38 70 LYS A N 1
ATOM 572 C CA . LYS A 1 70 ? -5.910 -0.742 21.122 1.00 84.38 70 LYS A CA 1
ATOM 573 C C . LYS A 1 70 ? -4.962 0.434 20.852 1.00 84.38 70 LYS A C 1
ATOM 575 O O . LYS A 1 70 ? -5.127 1.494 21.442 1.00 84.38 70 LYS A O 1
ATOM 580 N N . GLU A 1 71 ? -3.952 0.223 20.011 1.00 90.12 71 GLU A N 1
ATOM 581 C CA . GLU A 1 71 ? -2.988 1.237 19.568 1.00 90.12 71 GLU A CA 1
ATOM 582 C C . GLU A 1 71 ? -2.871 1.201 18.031 1.00 90.12 71 GLU A C 1
ATOM 584 O O . GLU A 1 71 ? -1.787 1.018 17.469 1.00 90.12 71 GLU A O 1
ATOM 589 N N . SER A 1 72 ? -4.000 1.292 17.328 1.00 95.00 72 SER A N 1
ATOM 590 C CA . SER A 1 72 ? -4.070 1.134 15.870 1.00 95.00 72 SER A CA 1
ATOM 591 C C . SER A 1 72 ? -3.272 2.200 15.124 1.00 95.00 72 SER A C 1
ATOM 593 O O . SER A 1 72 ? -2.587 1.875 14.156 1.00 95.00 72 SER A O 1
ATOM 595 N N . VAL A 1 73 ? -3.260 3.449 15.603 1.00 95.44 73 VAL A N 1
ATOM 596 C CA . VAL A 1 73 ? -2.447 4.513 14.983 1.00 95.44 73 VAL A CA 1
ATOM 597 C C . VAL A 1 73 ? -0.951 4.261 15.175 1.00 95.44 73 VAL A C 1
ATOM 599 O O . VAL A 1 73 ? -0.174 4.465 14.248 1.00 95.44 73 VAL A O 1
ATOM 602 N N . LYS A 1 74 ? -0.522 3.761 16.338 1.00 95.38 74 LYS A N 1
ATOM 603 C CA . LYS A 1 74 ? 0.884 3.388 16.562 1.00 95.38 74 LYS A CA 1
ATOM 604 C C . LYS A 1 74 ? 1.307 2.265 15.615 1.00 95.38 74 LYS A C 1
ATOM 606 O O . LYS A 1 74 ? 2.319 2.396 14.937 1.00 95.38 74 LYS A O 1
ATOM 611 N N . LYS A 1 75 ? 0.472 1.227 15.484 1.00 95.81 75 LYS A N 1
ATOM 612 C CA . LYS A 1 75 ? 0.690 0.127 14.532 1.00 95.81 75 LYS A CA 1
ATOM 613 C C . LYS A 1 75 ? 0.773 0.630 13.085 1.00 95.81 75 LYS A C 1
ATOM 615 O O . LYS A 1 75 ? 1.604 0.149 12.319 1.00 95.81 75 LYS A O 1
ATOM 620 N N . LEU A 1 76 ? -0.051 1.613 12.712 1.00 97.62 76 LEU A N 1
ATOM 621 C CA . LEU A 1 76 ? 0.032 2.276 11.409 1.00 97.62 76 LEU A CA 1
ATOM 622 C C . LEU A 1 76 ? 1.372 3.003 11.219 1.00 97.62 76 LEU A C 1
ATOM 624 O O . LEU A 1 76 ? 1.978 2.879 10.160 1.00 97.62 76 LEU A O 1
ATOM 628 N N . LEU A 1 77 ? 1.848 3.754 12.214 1.00 97.62 77 LEU A N 1
ATOM 629 C CA . LEU A 1 77 ? 3.131 4.459 12.118 1.00 97.62 77 LEU A CA 1
ATOM 630 C C . LEU A 1 77 ? 4.304 3.482 11.964 1.00 97.62 77 LEU A C 1
ATOM 632 O O . LEU A 1 77 ? 5.161 3.701 11.107 1.00 97.62 77 LEU A O 1
ATOM 636 N N . ASP A 1 78 ? 4.299 2.381 12.717 1.00 96.81 78 ASP A N 1
ATOM 637 C CA . ASP A 1 78 ? 5.293 1.311 12.579 1.00 96.81 78 ASP A CA 1
ATOM 638 C C . ASP A 1 78 ? 5.252 0.705 11.165 1.00 96.81 78 ASP A C 1
ATOM 640 O O . ASP A 1 78 ? 6.290 0.560 10.518 1.00 96.81 78 ASP A O 1
ATOM 644 N N . CYS A 1 79 ? 4.049 0.455 10.634 1.00 97.50 79 CYS A N 1
ATOM 645 C CA . CYS A 1 79 ? 3.835 -0.022 9.265 1.00 97.50 79 CYS A CA 1
ATOM 646 C C . CYS A 1 79 ? 4.385 0.945 8.206 1.00 97.50 79 CYS A C 1
ATOM 648 O O . CYS A 1 79 ? 5.034 0.525 7.247 1.00 97.50 79 CYS A O 1
ATOM 650 N N . VAL A 1 80 ? 4.166 2.253 8.379 1.00 97.94 80 VAL A N 1
ATOM 651 C CA . VAL A 1 80 ? 4.695 3.290 7.479 1.00 97.94 80 VAL A CA 1
ATOM 652 C C . VAL A 1 80 ? 6.220 3.293 7.497 1.00 97.94 80 VAL A C 1
ATOM 654 O O . VAL A 1 80 ? 6.838 3.354 6.434 1.00 97.94 80 VAL A O 1
ATOM 657 N N . MET A 1 81 ? 6.838 3.190 8.674 1.00 96.94 81 MET A N 1
ATOM 658 C CA . MET A 1 81 ? 8.298 3.154 8.798 1.00 96.94 81 MET A CA 1
ATOM 659 C C . MET A 1 81 ? 8.901 1.879 8.204 1.00 96.94 81 MET A C 1
ATOM 661 O O . MET A 1 81 ? 9.914 1.943 7.503 1.00 96.94 81 MET A O 1
ATOM 665 N N . GLN A 1 82 ? 8.259 0.734 8.425 1.00 95.94 82 GLN A N 1
ATOM 666 C CA . GLN A 1 82 ? 8.632 -0.543 7.822 1.00 95.94 82 GLN A CA 1
ATOM 667 C C . GLN A 1 82 ? 8.524 -0.474 6.289 1.00 95.94 82 GLN A C 1
ATOM 669 O O . GLN A 1 82 ? 9.491 -0.761 5.585 1.00 95.94 82 GLN A O 1
ATOM 674 N N . SER A 1 83 ? 7.402 0.029 5.770 1.00 97.81 83 SER A N 1
ATOM 675 C CA . SER A 1 83 ? 7.173 0.216 4.332 1.00 97.81 83 SER A CA 1
ATOM 676 C C . SER A 1 83 ? 8.196 1.160 3.706 1.00 97.81 83 SER A C 1
ATOM 678 O O . SER A 1 83 ? 8.744 0.867 2.645 1.00 97.81 83 SER A O 1
ATOM 680 N N . TYR A 1 84 ? 8.507 2.272 4.378 1.00 95.88 84 TYR A N 1
ATOM 681 C CA . TYR A 1 84 ? 9.537 3.205 3.931 1.00 95.88 84 TYR A CA 1
ATOM 682 C C . TYR A 1 84 ? 10.910 2.529 3.851 1.00 95.88 84 TYR A C 1
ATOM 684 O O . TYR A 1 84 ? 11.604 2.661 2.843 1.00 95.88 84 TYR A O 1
ATOM 692 N N . THR A 1 85 ? 11.271 1.749 4.872 1.00 95.12 85 THR A N 1
ATOM 693 C CA . THR A 1 85 ? 12.507 0.953 4.910 1.00 95.12 85 THR A CA 1
ATOM 694 C C . THR A 1 85 ? 12.579 0.007 3.709 1.00 95.12 85 THR A C 1
ATOM 696 O O . THR A 1 85 ? 13.583 -0.028 2.996 1.00 95.12 85 THR A O 1
ATOM 699 N N . TYR A 1 86 ? 11.484 -0.691 3.406 1.00 96.75 86 TYR A N 1
ATOM 700 C CA . TYR A 1 86 ? 11.399 -1.629 2.284 1.00 96.75 86 TYR A CA 1
ATOM 701 C C . TYR A 1 86 ? 11.604 -0.978 0.925 1.00 96.75 86 TYR A C 1
ATOM 703 O O . TYR A 1 86 ? 12.141 -1.618 0.025 1.00 96.75 86 TYR A O 1
ATOM 711 N N . THR A 1 87 ? 11.307 0.314 0.781 1.00 94.88 87 THR A N 1
ATOM 712 C CA . THR A 1 87 ? 11.624 1.020 -0.464 1.00 94.88 87 THR A CA 1
ATOM 713 C C . THR A 1 87 ? 13.131 1.060 -0.765 1.00 94.88 87 THR A C 1
ATOM 715 O O . THR A 1 87 ? 13.506 1.265 -1.915 1.00 94.88 87 THR A O 1
ATOM 718 N N . PHE A 1 88 ? 14.020 0.898 0.219 1.00 94.06 88 PHE A N 1
ATOM 719 C CA . PHE A 1 88 ? 15.477 0.884 -0.000 1.00 94.06 88 PHE A CA 1
ATOM 720 C C . PHE A 1 88 ? 16.059 -0.521 -0.179 1.00 94.06 88 PHE A C 1
ATOM 722 O O . PHE A 1 88 ? 17.216 -0.655 -0.582 1.00 94.06 88 PHE A O 1
ATOM 729 N N . CYS A 1 89 ? 15.273 -1.553 0.111 1.00 95.81 89 CYS A N 1
ATOM 730 C CA . CYS A 1 89 ? 15.730 -2.936 0.156 1.00 95.81 89 CYS A CA 1
ATOM 731 C C . CYS A 1 89 ? 15.523 -3.632 -1.189 1.00 95.81 89 CYS A C 1
ATOM 733 O O . CYS A 1 89 ? 14.759 -3.166 -2.037 1.00 95.81 89 CYS A O 1
ATOM 735 N N . GLU A 1 90 ? 16.206 -4.754 -1.371 1.00 95.12 90 GLU A N 1
ATOM 736 C CA . GLU A 1 90 ? 15.973 -5.664 -2.486 1.00 95.12 90 GLU A CA 1
ATOM 737 C C . GLU A 1 90 ? 15.192 -6.884 -1.992 1.00 95.12 90 GLU A C 1
ATOM 739 O O . GLU A 1 90 ? 15.475 -7.425 -0.922 1.00 95.12 90 GLU A O 1
ATOM 744 N N . PHE A 1 91 ? 14.198 -7.299 -2.771 1.00 96.00 91 PHE A N 1
ATOM 745 C CA . PHE A 1 91 ? 13.367 -8.468 -2.520 1.00 96.00 91 PHE A CA 1
ATOM 746 C C . PHE A 1 91 ? 13.334 -9.299 -3.795 1.00 96.00 91 PHE A C 1
ATOM 748 O O . PHE A 1 91 ? 12.870 -8.818 -4.825 1.00 96.00 91 PHE A O 1
ATOM 755 N N . ASP A 1 92 ? 13.824 -10.540 -3.740 1.00 93.06 92 ASP A N 1
ATOM 756 C CA . ASP A 1 92 ? 13.852 -11.439 -4.906 1.00 93.06 92 ASP A CA 1
ATOM 757 C C . ASP A 1 92 ? 14.521 -10.796 -6.143 1.00 93.06 92 ASP A C 1
ATOM 759 O O . ASP A 1 92 ? 13.981 -10.826 -7.249 1.00 93.06 92 ASP A O 1
ATOM 763 N N . GLY A 1 93 ? 15.678 -10.156 -5.942 1.00 91.44 93 GLY A N 1
ATOM 764 C CA . GLY A 1 93 ? 16.468 -9.548 -7.017 1.00 91.44 93 GLY A CA 1
ATOM 765 C C . GLY A 1 93 ? 15.961 -8.195 -7.527 1.00 91.44 93 GLY A C 1
ATOM 766 O O . GLY A 1 93 ? 16.535 -7.662 -8.471 1.00 91.44 93 GLY A O 1
ATOM 767 N N . VAL A 1 94 ? 14.888 -7.636 -6.950 1.00 94.69 94 VAL A N 1
ATOM 768 C CA . VAL A 1 94 ? 14.327 -6.344 -7.375 1.00 94.69 94 VAL A CA 1
ATOM 769 C C . VAL A 1 94 ? 14.067 -5.416 -6.193 1.00 94.69 94 VAL A C 1
ATOM 771 O O . VAL A 1 94 ? 13.590 -5.823 -5.133 1.00 94.69 94 VAL A O 1
ATOM 774 N N . ARG A 1 95 ? 14.339 -4.123 -6.380 1.00 95.19 95 ARG A N 1
ATOM 775 C CA . ARG A 1 95 ? 13.903 -3.076 -5.451 1.00 95.19 95 ARG A CA 1
ATOM 776 C C . ARG A 1 95 ? 12.512 -2.582 -5.859 1.00 95.19 95 ARG A C 1
ATOM 778 O O . ARG A 1 95 ? 12.371 -2.072 -6.972 1.00 95.19 95 ARG A O 1
ATOM 785 N N . PRO A 1 96 ? 11.492 -2.654 -4.988 1.00 97.00 96 PRO A N 1
ATOM 786 C CA . PRO A 1 96 ? 10.172 -2.139 -5.319 1.00 97.00 96 PRO A CA 1
ATOM 787 C C . PRO A 1 96 ? 10.227 -0.620 -5.540 1.00 97.00 96 PRO A C 1
ATOM 789 O O . PRO A 1 96 ? 10.859 0.112 -4.774 1.00 97.00 96 PRO A O 1
ATOM 792 N N . ALA A 1 97 ? 9.532 -0.127 -6.569 1.00 96.75 97 ALA A N 1
ATOM 793 C CA . ALA A 1 97 ? 9.474 1.308 -6.869 1.00 96.75 97 ALA A CA 1
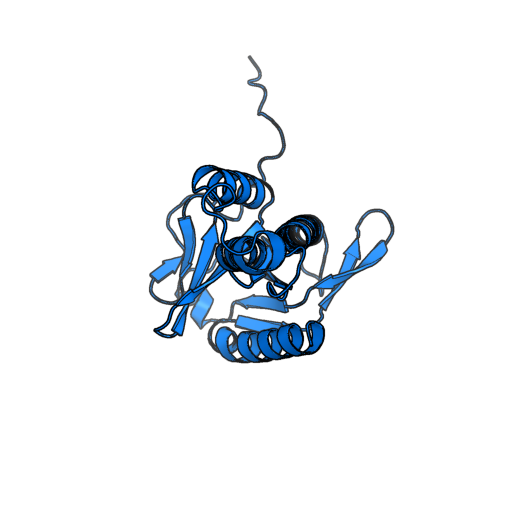ATOM 794 C C . ALA A 1 97 ? 8.855 2.113 -5.708 1.00 96.75 97 ALA A C 1
ATOM 796 O O . ALA A 1 97 ? 9.275 3.234 -5.399 1.00 96.75 97 ALA A O 1
ATOM 797 N N . PHE A 1 98 ? 7.869 1.501 -5.054 1.00 98.00 98 PHE A N 1
ATOM 798 C CA . PHE A 1 98 ? 7.166 1.987 -3.875 1.00 98.00 98 PHE A CA 1
ATOM 799 C C . PHE A 1 98 ? 6.531 0.813 -3.121 1.00 98.00 98 PHE A C 1
ATOM 801 O O . PHE A 1 98 ? 6.430 -0.299 -3.650 1.00 98.00 98 PHE A O 1
ATOM 808 N N . VAL A 1 99 ? 6.078 1.074 -1.895 1.00 98.56 99 VAL A N 1
ATOM 809 C CA . VAL A 1 99 ? 5.361 0.097 -1.064 1.00 98.56 99 VAL A CA 1
ATOM 810 C C . VAL A 1 99 ? 3.975 0.631 -0.721 1.00 98.56 99 VAL A C 1
ATOM 812 O O . VAL A 1 99 ? 3.815 1.803 -0.391 1.00 98.56 99 VAL A O 1
ATOM 815 N N . LEU A 1 100 ? 2.955 -0.210 -0.833 1.00 98.75 100 LEU A N 1
ATOM 816 C CA . LEU A 1 100 ? 1.573 0.117 -0.504 1.00 98.75 100 LEU A CA 1
ATOM 817 C C . LEU A 1 100 ? 1.212 -0.471 0.855 1.00 98.75 100 LEU A C 1
ATOM 819 O O . LEU A 1 100 ? 1.490 -1.635 1.113 1.00 98.75 100 LEU A O 1
ATOM 823 N N . ILE A 1 101 ? 0.541 0.301 1.697 1.00 98.62 101 ILE A N 1
ATOM 824 C CA . ILE A 1 101 ? -0.039 -0.214 2.937 1.00 98.62 101 ILE A CA 1
ATOM 825 C C . ILE A 1 101 ? -1.445 -0.735 2.652 1.00 98.62 101 ILE A C 1
ATOM 827 O O . ILE A 1 101 ? -2.217 -0.092 1.932 1.00 98.62 101 ILE A O 1
ATOM 831 N N . TYR A 1 102 ? -1.778 -1.888 3.229 1.00 98.50 102 TYR A N 1
ATOM 832 C CA . TYR A 1 102 ? -3.135 -2.415 3.274 1.00 98.50 102 TYR A CA 1
ATOM 833 C C . TYR A 1 102 ? -3.544 -2.795 4.712 1.00 98.50 102 TYR A C 1
ATOM 835 O O . TYR A 1 102 ? -2.778 -3.466 5.408 1.00 98.50 102 TYR A O 1
ATOM 843 N N . PRO A 1 103 ? -4.771 -2.457 5.150 1.00 97.12 103 PRO A N 1
ATOM 844 C CA . PRO A 1 103 ? -5.763 -1.644 4.445 1.00 97.12 103 PRO A CA 1
ATOM 845 C C . PRO A 1 103 ? -5.396 -0.147 4.443 1.00 97.12 103 PRO A C 1
ATOM 847 O O . PRO A 1 103 ? -4.334 0.244 4.917 1.00 97.12 103 PRO A O 1
ATOM 850 N N . GLU A 1 104 ? -6.276 0.689 3.892 1.00 95.75 104 GLU A N 1
ATOM 851 C CA . GLU A 1 104 ? -6.135 2.152 3.911 1.00 95.75 104 GLU A CA 1
ATOM 852 C C . GLU A 1 104 ? -6.070 2.732 5.334 1.00 95.75 104 GLU A C 1
ATOM 854 O O . GLU A 1 104 ? -6.632 2.176 6.285 1.00 95.75 104 GLU A O 1
ATOM 859 N N . ILE A 1 105 ? -5.381 3.867 5.476 1.00 96.94 105 ILE A N 1
ATOM 860 C CA . ILE A 1 105 ? -5.042 4.461 6.774 1.00 96.94 105 ILE A CA 1
ATOM 861 C C . ILE A 1 105 ? -6.281 4.849 7.581 1.00 96.94 105 ILE A C 1
ATOM 863 O O . ILE A 1 105 ? -6.230 4.822 8.810 1.00 96.94 105 ILE A O 1
ATOM 867 N N . GLU A 1 106 ? -7.392 5.191 6.915 1.00 96.31 106 GLU A N 1
ATOM 868 C CA . GLU A 1 106 ? -8.672 5.515 7.554 1.00 96.31 106 GLU A CA 1
ATOM 869 C C . GLU A 1 106 ? -9.072 4.456 8.568 1.00 96.31 106 GLU A C 1
ATOM 871 O O . GLU A 1 106 ? -9.414 4.814 9.693 1.00 96.31 106 GLU A O 1
ATOM 876 N N . LYS A 1 107 ? -8.936 3.175 8.211 1.00 96.50 107 LYS A N 1
ATOM 877 C CA . LYS A 1 107 ? -9.364 2.071 9.072 1.00 96.50 107 LYS A CA 1
ATOM 878 C C . LYS A 1 107 ? -8.583 2.028 10.379 1.00 96.50 107 LYS A C 1
ATOM 880 O O . LYS A 1 107 ? -9.145 1.716 11.418 1.00 96.50 107 LYS A O 1
ATOM 885 N N . PHE A 1 108 ? -7.298 2.380 10.361 1.00 97.44 108 PHE A N 1
ATOM 886 C CA . PHE A 1 108 ? -6.490 2.440 11.582 1.00 97.44 108 PHE A CA 1
ATOM 887 C C . PHE A 1 108 ? -6.907 3.600 12.483 1.00 97.44 108 PHE A C 1
ATOM 889 O O . PHE A 1 108 ? -6.955 3.437 13.697 1.00 97.44 108 PHE A O 1
ATOM 896 N N . PHE A 1 109 ? -7.217 4.761 11.900 1.00 96.62 109 PHE A N 1
ATOM 897 C CA . PHE A 1 109 ? -7.721 5.909 12.653 1.00 96.62 109 PHE A CA 1
ATOM 898 C C . PHE A 1 109 ? -9.105 5.630 13.254 1.00 96.62 109 PHE A C 1
ATOM 900 O O . PHE A 1 109 ? -9.342 5.969 14.409 1.00 96.62 109 PHE A O 1
ATOM 907 N N . GLU A 1 110 ? -9.999 5.000 12.491 1.00 95.44 110 GLU A N 1
ATOM 908 C CA . GLU A 1 110 ? -11.333 4.598 12.950 1.00 95.44 110 GLU A CA 1
ATOM 909 C C . GLU A 1 110 ? -11.252 3.586 14.100 1.00 95.44 110 GLU A C 1
ATOM 911 O O . GLU A 1 110 ? -11.876 3.791 15.140 1.00 95.44 110 GLU A O 1
ATOM 916 N N . GLU A 1 111 ? -10.427 2.545 13.962 1.00 95.75 111 GLU A N 1
ATOM 917 C CA . GLU A 1 111 ? -10.228 1.538 15.010 1.00 95.75 111 GLU A CA 1
ATOM 918 C C . GLU A 1 111 ? -9.585 2.130 16.275 1.00 95.75 111 GLU A C 1
ATOM 920 O O . GLU A 1 111 ? -9.997 1.785 17.381 1.00 95.75 111 GLU A O 1
ATOM 925 N N . ASP A 1 112 ? -8.626 3.057 16.156 1.00 94.69 112 ASP A N 1
ATOM 926 C CA . ASP A 1 112 ? -8.042 3.737 17.325 1.00 94.69 112 ASP A CA 1
ATOM 927 C C . ASP A 1 112 ? -9.099 4.593 18.037 1.00 94.69 112 ASP A C 1
ATOM 929 O O . ASP A 1 112 ? -9.254 4.522 19.257 1.00 94.69 112 ASP A O 1
ATOM 933 N N . TRP A 1 113 ? -9.892 5.352 17.277 1.00 94.88 113 TRP A N 1
ATOM 934 C CA . TRP A 1 113 ? -10.953 6.194 17.825 1.00 94.88 113 TRP A CA 1
ATOM 935 C C . TRP A 1 113 ? -12.008 5.385 18.586 1.00 94.88 113 TRP A C 1
ATOM 937 O O . TRP A 1 113 ? -12.378 5.738 19.710 1.00 94.88 113 TRP A O 1
ATOM 947 N N . VAL A 1 114 ? -12.449 4.264 18.014 1.00 93.94 114 VAL A N 1
ATOM 948 C CA . VAL A 1 114 ? -13.420 3.365 18.648 1.00 93.94 114 VAL A CA 1
ATOM 949 C C . VAL A 1 114 ? -12.802 2.661 19.858 1.00 93.94 114 VAL A C 1
ATOM 951 O O . VAL A 1 114 ? -13.337 2.753 20.963 1.00 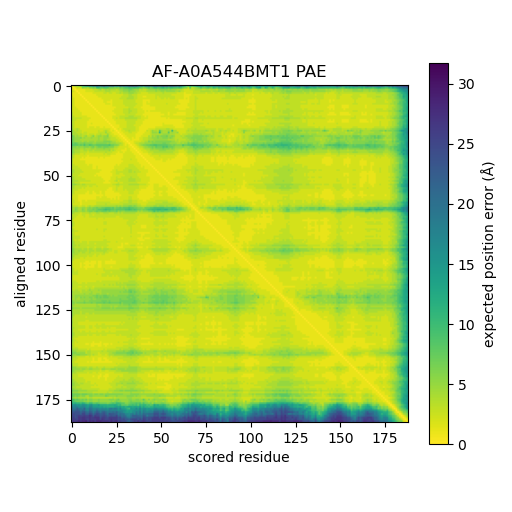93.94 114 VAL A O 1
ATOM 954 N N . ASN A 1 115 ? -11.660 1.991 19.692 1.00 92.25 115 ASN A N 1
ATOM 955 C CA . ASN A 1 115 ? -11.145 1.059 20.699 1.00 92.25 115 ASN A CA 1
ATOM 956 C C . ASN A 1 115 ? -10.368 1.737 21.834 1.00 92.25 115 ASN A C 1
ATOM 958 O O . ASN A 1 115 ? -10.409 1.263 22.972 1.00 92.25 115 ASN A O 1
ATOM 962 N N . LYS A 1 116 ? -9.632 2.815 21.543 1.00 91.00 116 LYS A N 1
ATOM 963 C CA . LYS A 1 116 ? -8.800 3.525 22.528 1.00 91.00 116 LYS A CA 1
ATOM 964 C C . LYS A 1 116 ? -9.553 4.673 23.183 1.00 91.00 116 LYS A C 1
ATOM 966 O O . LYS A 1 116 ? -9.458 4.862 24.395 1.00 91.00 116 LYS A O 1
ATOM 971 N N . TYR A 1 117 ? -10.303 5.430 22.386 1.00 90.88 117 TYR A N 1
ATOM 972 C CA . TYR A 1 117 ? -10.966 6.649 22.843 1.00 90.88 117 TYR A CA 1
ATOM 973 C C . TYR A 1 117 ? -12.465 6.479 23.100 1.00 90.88 117 TYR A C 1
ATOM 975 O O . TYR A 1 117 ? -13.080 7.391 23.653 1.00 90.88 117 TYR A O 1
ATOM 983 N N . GLY A 1 118 ? -13.053 5.324 22.770 1.00 92.31 118 GLY A N 1
ATOM 984 C CA . GLY A 1 118 ? -14.474 5.057 22.996 1.00 92.31 118 GLY A CA 1
ATOM 985 C C . GLY A 1 118 ? -15.379 5.990 22.193 1.00 92.31 118 GLY A C 1
ATOM 986 O O . GLY A 1 118 ? -16.393 6.445 22.717 1.00 92.31 118 GLY A O 1
ATOM 987 N N . SER A 1 119 ? -14.969 6.343 20.970 1.00 93.88 119 SER A N 1
ATOM 988 C CA . SER A 1 119 ? -15.712 7.225 20.058 1.00 93.88 119 SER A CA 1
ATOM 989 C C . SER A 1 119 ? -16.020 8.620 20.624 1.00 93.88 119 SER A C 1
ATOM 991 O O . SER A 1 119 ? -17.004 9.260 20.254 1.00 93.88 119 SER A O 1
ATOM 993 N N . LYS A 1 120 ? -15.180 9.124 21.534 1.00 94.94 120 LYS A N 1
ATOM 994 C CA . LYS A 1 120 ? -15.290 10.491 22.059 1.00 94.94 120 LYS A CA 1
ATOM 995 C C . LYS A 1 120 ? -15.060 11.510 20.942 1.00 94.94 120 LYS A C 1
ATOM 997 O O . LYS A 1 120 ? -13.998 11.505 20.327 1.00 94.94 120 LYS A O 1
ATOM 1002 N N . ALA A 1 121 ? -16.022 12.403 20.711 1.00 93.62 121 ALA A N 1
ATOM 1003 C CA . ALA A 1 121 ? -15.989 13.363 19.601 1.00 93.62 121 ALA A CA 1
ATOM 1004 C C . ALA A 1 121 ? -14.732 14.256 19.589 1.00 93.62 121 ALA A C 1
ATOM 1006 O O . ALA A 1 121 ? -14.201 14.564 18.530 1.00 93.62 121 ALA A O 1
ATOM 1007 N N . GLN A 1 122 ? -14.209 14.636 20.757 1.00 94.44 122 GLN A N 1
ATOM 1008 C CA . GLN A 1 122 ? -12.993 15.453 20.861 1.00 94.44 122 GLN A CA 1
ATOM 1009 C C . GLN A 1 122 ? -11.698 14.720 20.463 1.00 94.44 122 GLN A C 1
ATOM 1011 O O . GLN A 1 122 ? -10.683 15.373 20.253 1.00 94.44 122 GLN A O 1
ATOM 1016 N N . GLU A 1 123 ? -11.738 13.390 20.367 1.00 94.12 123 GLU A N 1
ATOM 1017 C CA . GLU A 1 123 ? -10.623 12.533 19.937 1.00 94.12 123 GLU A CA 1
ATOM 1018 C C . GLU A 1 123 ? -10.844 12.001 18.509 1.00 94.12 123 GLU A C 1
ATOM 1020 O O . GLU A 1 123 ? -10.142 11.092 18.066 1.00 94.12 123 GLU A O 1
ATOM 1025 N N . GLU A 1 124 ? -11.859 12.508 17.795 1.00 94.56 124 GLU A N 1
ATOM 1026 C CA . GLU A 1 124 ? -12.144 12.075 16.431 1.00 94.56 124 GLU A CA 1
ATOM 1027 C C . GLU A 1 124 ? -10.981 12.454 15.491 1.00 94.56 124 GLU A C 1
ATOM 1029 O O . GLU A 1 124 ? -10.593 13.626 15.420 1.00 94.56 124 GLU A O 1
ATOM 1034 N N . PRO A 1 125 ? -10.429 11.494 14.727 1.00 93.06 125 PRO A N 1
ATOM 1035 C CA . PRO A 1 125 ? -9.306 11.736 13.834 1.00 93.06 125 PRO A CA 1
ATOM 1036 C C . PRO A 1 125 ? -9.602 12.809 12.789 1.00 93.06 125 PRO A C 1
ATOM 1038 O O . PRO A 1 125 ? -10.483 12.663 11.934 1.00 93.06 125 PRO A O 1
ATOM 1041 N N . THR A 1 126 ? -8.798 13.866 12.770 1.00 95.12 126 THR A N 1
ATOM 1042 C CA . THR A 1 126 ? -9.069 15.004 11.897 1.00 95.12 126 THR A CA 1
ATOM 1043 C C . THR A 1 126 ? -8.663 14.728 10.448 1.00 95.12 126 THR A C 1
ATOM 1045 O O . THR A 1 126 ? -7.669 14.065 10.134 1.00 95.12 126 THR A O 1
ATOM 1048 N N . SER A 1 127 ? -9.367 15.369 9.512 1.00 95.00 127 SER A N 1
ATOM 1049 C CA . SER A 1 127 ? -8.966 15.390 8.095 1.00 95.00 127 SER A CA 1
ATOM 1050 C C . SER A 1 127 ? -7.560 15.969 7.873 1.00 95.00 127 SER A C 1
ATOM 1052 O O . SER A 1 127 ? -6.921 15.692 6.854 1.00 95.00 127 SER A O 1
ATOM 1054 N N . ARG A 1 128 ? -7.075 16.812 8.793 1.00 95.88 128 ARG A N 1
ATOM 1055 C CA . ARG A 1 128 ? -5.745 17.424 8.716 1.00 95.88 128 ARG A CA 1
ATOM 1056 C C . ARG A 1 128 ? -4.652 16.412 9.045 1.00 95.88 128 ARG A C 1
ATOM 1058 O O . ARG A 1 128 ? -3.675 16.351 8.301 1.00 95.88 128 ARG A O 1
ATOM 1065 N N . GLU A 1 129 ? -4.826 15.616 10.096 1.00 95.25 129 GLU A N 1
ATOM 1066 C CA . GLU A 1 129 ? -3.872 14.578 10.510 1.00 95.25 129 GLU A CA 1
ATOM 1067 C C . GLU A 1 129 ? -3.719 13.504 9.435 1.00 95.25 129 GLU A C 1
ATOM 1069 O O . GLU A 1 129 ? -2.605 13.261 8.964 1.00 95.25 129 GLU A O 1
ATOM 1074 N N . LYS A 1 130 ? -4.839 12.956 8.943 1.00 96.50 130 LYS A N 1
ATOM 1075 C CA . LYS A 1 130 ? -4.839 11.954 7.861 1.00 96.50 130 LYS A CA 1
ATOM 1076 C C . LYS A 1 130 ? -4.117 12.479 6.612 1.00 96.50 130 LYS A C 1
ATOM 1078 O O . LYS A 1 130 ? -3.294 11.794 6.005 1.00 96.50 130 LYS A O 1
ATOM 1083 N N . ARG A 1 131 ? -4.370 13.740 6.235 1.00 96.12 131 ARG A N 1
ATOM 1084 C CA . ARG A 1 131 ? -3.725 14.389 5.078 1.00 96.12 131 ARG A CA 1
ATOM 1085 C C . ARG A 1 131 ? -2.236 14.642 5.295 1.00 96.12 131 ARG A C 1
ATOM 1087 O O . ARG A 1 131 ? -1.466 14.541 4.341 1.00 96.12 131 ARG A O 1
ATOM 1094 N N . LEU A 1 132 ? -1.827 15.002 6.511 1.00 96.44 132 LEU A N 1
ATOM 1095 C CA . LEU A 1 132 ? -0.417 15.186 6.844 1.00 96.44 132 LEU A CA 1
ATOM 1096 C C . LEU A 1 132 ? 0.341 13.862 6.706 1.00 96.44 132 LEU A C 1
ATOM 1098 O O . LEU A 1 132 ? 1.373 13.837 6.037 1.00 96.44 132 LEU A O 1
ATOM 1102 N N . LEU A 1 133 ? -0.212 12.770 7.240 1.00 97.06 133 LEU A N 1
ATOM 1103 C CA . LEU A 1 133 ? 0.390 11.444 7.126 1.00 97.06 133 LEU A CA 1
ATOM 1104 C C . LEU A 1 133 ? 0.546 11.016 5.661 1.00 97.06 133 LEU A C 1
ATOM 1106 O O . LEU A 1 133 ? 1.647 10.673 5.242 1.00 97.06 133 LEU A O 1
ATOM 1110 N N . ARG A 1 134 ? -0.500 11.153 4.838 1.00 96.31 134 ARG A N 1
ATOM 1111 C CA . ARG A 1 134 ? -0.428 10.856 3.393 1.00 96.31 134 ARG A CA 1
ATOM 1112 C C . ARG A 1 134 ? 0.667 11.614 2.657 1.00 96.31 134 ARG A C 1
ATOM 1114 O O . ARG A 1 134 ? 1.315 11.069 1.766 1.00 96.31 134 ARG A O 1
ATOM 1121 N N . ARG A 1 135 ? 0.867 12.890 3.000 1.00 93.69 135 ARG A N 1
ATOM 1122 C CA . ARG A 1 135 ? 1.933 13.712 2.408 1.00 93.69 135 ARG A CA 1
ATOM 1123 C C . ARG A 1 135 ? 3.316 13.194 2.794 1.00 93.69 135 ARG A C 1
ATOM 1125 O O . ARG A 1 135 ? 4.213 13.234 1.958 1.00 93.69 135 ARG A O 1
ATOM 1132 N N . LEU A 1 136 ? 3.489 12.730 4.032 1.00 94.06 136 LEU A N 1
ATOM 1133 C CA . LEU A 1 136 ? 4.733 12.105 4.487 1.00 94.06 136 LEU A CA 1
ATOM 1134 C C . LEU A 1 136 ? 4.959 10.760 3.788 1.00 94.06 136 LEU A C 1
ATOM 1136 O O . LEU A 1 136 ? 6.020 10.566 3.204 1.00 94.06 136 LEU A O 1
ATOM 1140 N N . MET A 1 137 ? 3.943 9.894 3.755 1.00 96.06 137 MET A N 1
ATOM 1141 C CA . MET A 1 137 ? 3.983 8.609 3.049 1.00 96.06 137 MET A CA 1
ATOM 1142 C C . MET A 1 137 ? 4.376 8.791 1.579 1.00 96.06 137 MET A C 1
ATOM 1144 O O . MET A 1 137 ? 5.327 8.170 1.116 1.00 96.06 137 MET A O 1
ATOM 1148 N N . GLN A 1 138 ? 3.748 9.728 0.860 1.00 94.88 138 GLN A N 1
ATOM 1149 C CA . GLN A 1 138 ? 4.099 9.992 -0.537 1.00 94.88 138 GLN A CA 1
ATOM 1150 C C . GLN A 1 138 ? 5.567 10.406 -0.709 1.00 94.88 138 GLN A C 1
ATOM 1152 O O . GLN A 1 138 ? 6.209 9.986 -1.668 1.00 94.88 138 GLN A O 1
ATOM 1157 N N . ARG A 1 139 ? 6.114 11.224 0.201 1.00 92.19 139 ARG A N 1
ATOM 1158 C CA . ARG A 1 139 ? 7.534 11.618 0.156 1.00 92.19 139 ARG A CA 1
ATOM 1159 C C . ARG A 1 139 ? 8.483 10.443 0.380 1.00 92.19 139 ARG A C 1
ATOM 1161 O O . ARG A 1 139 ? 9.616 10.495 -0.088 1.00 92.19 139 ARG A O 1
ATOM 1168 N N . ALA A 1 140 ? 8.001 9.421 1.075 1.00 93.00 140 ALA A N 1
ATOM 1169 C CA . ALA A 1 140 ? 8.685 8.175 1.371 1.00 93.00 140 ALA A CA 1
ATOM 1170 C C . ALA A 1 140 ? 8.459 7.082 0.305 1.00 93.00 140 ALA A C 1
ATOM 1172 O O . ALA A 1 140 ? 8.872 5.949 0.526 1.00 93.00 140 ALA A O 1
ATOM 1173 N N . ASN A 1 141 ? 7.804 7.382 -0.828 1.00 95.94 141 ASN A N 1
ATOM 1174 C CA . ASN A 1 141 ? 7.341 6.377 -1.798 1.00 95.94 141 ASN A CA 1
ATOM 1175 C C . ASN A 1 141 ? 6.502 5.270 -1.128 1.00 95.94 141 ASN A C 1
ATOM 1177 O O . ASN A 1 141 ? 6.594 4.093 -1.475 1.00 95.94 141 ASN A O 1
ATOM 1181 N N . VAL A 1 142 ? 5.673 5.661 -0.162 1.00 97.75 142 VAL A N 1
ATOM 1182 C CA . VAL A 1 142 ? 4.674 4.804 0.470 1.00 97.75 142 VAL A CA 1
ATOM 1183 C C . VAL A 1 142 ? 3.287 5.280 0.043 1.00 97.75 142 VAL A C 1
ATOM 1185 O O . VAL A 1 142 ? 2.983 6.475 0.094 1.00 97.75 142 VAL A O 1
ATOM 1188 N N . GLY A 1 143 ? 2.459 4.349 -0.415 1.00 98.12 143 GLY A N 1
ATOM 1189 C CA . GLY A 1 143 ? 1.076 4.591 -0.818 1.00 98.12 143 GLY A CA 1
ATOM 1190 C C . GLY A 1 143 ? 0.098 3.709 -0.049 1.00 98.12 143 GLY A C 1
ATOM 1191 O O . GLY A 1 143 ? 0.457 3.056 0.929 1.00 98.12 143 GLY A O 1
ATOM 1192 N N . GLU A 1 144 ? -1.143 3.676 -0.508 1.00 98.31 144 GLU A N 1
ATOM 1193 C CA . GLU A 1 144 ? -2.222 2.861 0.045 1.00 98.31 144 GLU A CA 1
ATOM 1194 C C . GLU A 1 144 ? -2.786 1.960 -1.056 1.00 98.31 144 GLU A C 1
ATOM 1196 O O . GLU A 1 144 ? -3.030 2.413 -2.177 1.00 98.31 144 GLU A O 1
ATOM 1201 N N . LEU A 1 145 ? -3.026 0.690 -0.738 1.00 98.62 145 LEU A N 1
ATOM 1202 C CA . LEU A 1 145 ? -3.835 -0.184 -1.577 1.00 98.62 145 LEU A CA 1
ATOM 1203 C C . LEU A 1 145 ? -5.295 -0.068 -1.137 1.00 98.62 145 LEU A C 1
ATOM 1205 O O . LEU A 1 145 ? -5.665 -0.513 -0.051 1.00 98.62 145 LEU A O 1
ATOM 1209 N N . LYS A 1 146 ? -6.138 0.494 -2.001 1.00 98.06 146 LYS A N 1
ATOM 1210 C CA . LYS A 1 146 ? -7.581 0.609 -1.762 1.00 98.06 146 LYS A CA 1
ATOM 1211 C C . LYS A 1 146 ? -8.322 -0.400 -2.615 1.00 98.06 146 LYS A C 1
ATOM 1213 O O . LYS A 1 146 ? -8.040 -0.509 -3.806 1.00 98.06 146 LYS A O 1
ATOM 1218 N N . ILE A 1 147 ? -9.278 -1.103 -2.017 1.00 97.25 147 ILE A N 1
ATOM 1219 C CA . ILE A 1 147 ? -10.191 -2.012 -2.715 1.00 97.25 147 ILE A CA 1
ATOM 1220 C C . ILE A 1 147 ? -11.596 -1.461 -2.542 1.00 97.25 147 ILE A C 1
ATOM 1222 O O . ILE A 1 147 ? -12.062 -1.288 -1.417 1.00 97.25 147 ILE A O 1
ATOM 1226 N N . LYS A 1 148 ? -12.247 -1.157 -3.661 1.00 95.31 148 LYS A N 1
ATOM 1227 C CA . LYS A 1 148 ? -13.622 -0.671 -3.690 1.00 95.31 148 LYS A CA 1
ATOM 1228 C C . LYS A 1 148 ? -14.611 -1.824 -3.597 1.00 95.31 148 LYS A C 1
ATOM 1230 O O . LYS A 1 148 ? -14.302 -2.966 -3.926 1.00 95.31 148 LYS A O 1
ATOM 1235 N N . GLU A 1 149 ? -15.847 -1.489 -3.249 1.00 93.06 149 GLU A N 1
ATOM 1236 C CA . GLU A 1 149 ? -16.968 -2.434 -3.198 1.00 93.06 149 GLU A CA 1
ATOM 1237 C C . GLU A 1 149 ? -17.184 -3.165 -4.531 1.00 93.06 149 GLU A C 1
ATOM 1239 O O . GLU A 1 149 ? -17.417 -4.372 -4.552 1.00 93.06 149 GLU A O 1
ATOM 1244 N N . ASN A 1 150 ? -17.004 -2.462 -5.654 1.00 93.19 150 ASN A N 1
ATOM 1245 C CA . ASN A 1 150 ? -17.135 -3.016 -7.002 1.00 93.19 150 ASN A CA 1
ATOM 1246 C C . ASN A 1 150 ? -15.919 -3.834 -7.476 1.00 93.19 150 ASN A C 1
ATOM 1248 O O . ASN A 1 150 ? -15.778 -4.061 -8.675 1.00 93.19 150 ASN A O 1
ATOM 1252 N N . GLN A 1 151 ? -15.047 -4.266 -6.559 1.00 93.94 151 GLN A N 1
ATOM 1253 C CA . GLN A 1 151 ? -13.855 -5.072 -6.848 1.00 93.94 151 GLN A CA 1
ATOM 1254 C C . GLN A 1 151 ? -12.803 -4.361 -7.721 1.00 93.94 151 GLN A C 1
ATOM 1256 O O . GLN A 1 151 ? -11.886 -4.996 -8.237 1.00 93.94 151 GLN A O 1
ATOM 1261 N N . GLU A 1 152 ? -12.872 -3.037 -7.860 1.00 96.94 152 GLU A N 1
ATOM 1262 C CA . GLU A 1 152 ? -11.753 -2.254 -8.385 1.00 96.94 152 GLU A CA 1
ATOM 1263 C C . GLU A 1 152 ? -10.703 -2.019 -7.301 1.00 96.94 152 GLU A C 1
ATOM 1265 O O . GLU A 1 152 ? -11.039 -1.799 -6.135 1.00 96.94 152 GLU A O 1
ATOM 1270 N N . PHE A 1 153 ? -9.431 -1.953 -7.695 1.00 98.44 153 PHE A N 1
ATOM 1271 C CA . PHE A 1 153 ? -8.364 -1.516 -6.803 1.00 98.44 153 PHE A CA 1
ATOM 1272 C C . PHE A 1 153 ? -7.643 -0.273 -7.299 1.00 98.44 153 PHE A C 1
ATOM 1274 O O . PHE A 1 153 ? -7.566 0.019 -8.496 1.00 98.44 153 PHE A O 1
ATOM 1281 N N . ILE A 1 154 ? -7.103 0.467 -6.336 1.00 98.56 154 ILE A N 1
ATOM 1282 C CA . ILE A 1 154 ? -6.361 1.7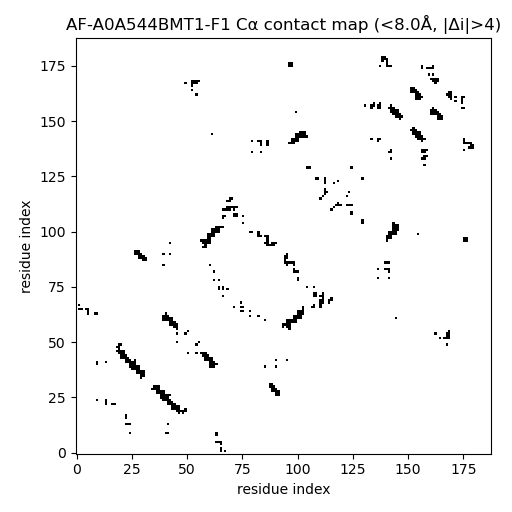00 -6.552 1.00 98.56 154 ILE A CA 1
ATOM 1283 C C . ILE A 1 154 ? -5.054 1.625 -5.773 1.00 98.56 154 ILE A C 1
ATOM 1285 O O . ILE A 1 154 ? -5.054 1.325 -4.581 1.00 98.56 154 ILE A O 1
ATOM 1289 N N . PHE A 1 155 ? -3.956 1.953 -6.447 1.00 98.62 155 PHE A N 1
ATOM 1290 C CA . PHE A 1 155 ? -2.679 2.258 -5.811 1.00 98.62 155 PHE A CA 1
ATOM 1291 C C . PHE A 1 155 ? -2.652 3.768 -5.593 1.00 98.62 155 PHE A C 1
ATOM 1293 O O . PHE A 1 155 ? -2.405 4.528 -6.535 1.00 98.62 155 PHE A O 1
ATOM 1300 N N . ASP A 1 156 ? -3.021 4.206 -4.392 1.00 98.12 156 ASP A N 1
ATOM 1301 C CA . ASP A 1 156 ? -3.295 5.608 -4.081 1.00 98.12 156 ASP A CA 1
ATOM 1302 C C . ASP A 1 156 ? -2.144 6.267 -3.321 1.00 98.12 156 ASP A C 1
ATOM 1304 O O . ASP A 1 156 ? -1.494 5.657 -2.475 1.00 98.12 156 ASP A O 1
ATOM 1308 N N . PHE A 1 157 ? -1.904 7.539 -3.616 1.00 97.19 157 PHE A N 1
ATOM 1309 C CA . PHE A 1 157 ? -0.919 8.374 -2.936 1.00 97.19 157 PHE A CA 1
ATOM 1310 C C . PHE A 1 157 ? -1.571 9.700 -2.538 1.00 97.19 157 PHE A C 1
ATOM 1312 O O . PHE A 1 157 ? -2.639 10.060 -3.027 1.00 97.19 157 PHE A O 1
ATOM 1319 N N . GLY A 1 158 ? -0.912 10.485 -1.681 1.00 92.62 158 GLY A N 1
ATOM 1320 C CA . GLY A 1 158 ? -1.481 11.734 -1.159 1.00 92.62 158 GLY A CA 1
ATOM 1321 C C . GLY A 1 158 ? -1.939 12.753 -2.218 1.00 92.62 158 GLY A C 1
ATOM 1322 O O . GLY A 1 158 ? -2.856 13.529 -1.950 1.00 92.62 158 GLY A O 1
ATOM 1323 N N . ALA A 1 159 ? -1.324 12.764 -3.403 1.00 92.38 159 ALA A N 1
ATOM 1324 C CA . ALA A 1 159 ? -1.673 13.632 -4.530 1.00 92.38 159 ALA A CA 1
ATOM 1325 C C . ALA A 1 159 ? -2.652 12.992 -5.535 1.00 92.38 159 ALA A C 1
ATOM 1327 O O . ALA A 1 159 ? -3.095 13.673 -6.460 1.00 92.38 159 ALA A O 1
ATOM 1328 N N . GLY A 1 160 ? -2.982 11.711 -5.372 1.00 95.88 160 GLY A N 1
ATOM 1329 C CA . GLY A 1 160 ? -3.876 10.955 -6.242 1.00 95.88 160 GLY A CA 1
ATOM 1330 C C . GLY A 1 160 ? -3.327 9.574 -6.614 1.00 95.88 160 GLY A C 1
ATOM 1331 O O . GLY A 1 160 ? -2.244 9.186 -6.166 1.00 95.88 160 GLY A O 1
ATOM 1332 N N . PRO A 1 161 ? -4.046 8.838 -7.476 1.00 97.50 161 PRO A N 1
ATOM 1333 C CA . PRO A 1 161 ? -3.691 7.471 -7.812 1.00 97.50 161 PRO A CA 1
ATOM 1334 C C . PRO A 1 161 ? -2.434 7.416 -8.679 1.00 97.50 161 PRO A C 1
ATOM 1336 O O . PRO A 1 161 ? -2.246 8.242 -9.576 1.00 97.50 161 PRO A O 1
ATOM 1339 N N . PHE A 1 162 ? -1.612 6.395 -8.459 1.00 98.31 162 PHE A N 1
ATOM 1340 C CA . PHE A 1 162 ? -0.592 5.946 -9.403 1.00 98.31 162 PHE A CA 1
ATOM 1341 C C . PHE A 1 162 ? -1.219 5.082 -10.500 1.00 98.31 162 PHE A C 1
ATOM 1343 O O . PHE A 1 162 ? -1.020 5.349 -11.688 1.00 98.31 162 PHE A O 1
ATOM 1350 N N . PHE A 1 163 ? -2.021 4.098 -10.093 1.00 98.56 163 PHE A N 1
ATOM 1351 C CA . PHE A 1 163 ? -2.666 3.122 -10.964 1.00 98.56 163 PHE A CA 1
ATOM 1352 C C . PHE A 1 163 ? -4.052 2.770 -10.429 1.00 98.56 163 PHE A C 1
ATOM 1354 O O . PHE A 1 163 ? -4.265 2.724 -9.215 1.00 98.56 163 PHE A O 1
ATOM 1361 N N . ARG A 1 164 ? -4.995 2.520 -11.335 1.00 98.38 164 ARG A N 1
ATOM 1362 C CA . ARG A 1 164 ? -6.324 2.000 -11.014 1.00 98.38 164 ARG A CA 1
ATOM 1363 C C . ARG A 1 164 ? -6.647 0.836 -11.937 1.00 98.38 164 ARG A C 1
ATOM 1365 O O . ARG A 1 164 ? -6.369 0.928 -13.127 1.00 98.38 164 ARG A O 1
ATOM 1372 N N . SER A 1 165 ? -7.293 -0.207 -11.432 1.00 98.12 165 SER A N 1
ATOM 1373 C CA . SER A 1 165 ? -7.659 -1.365 -12.259 1.00 98.12 165 SER A CA 1
ATOM 1374 C C . SER A 1 165 ? -8.662 -1.038 -13.376 1.00 98.12 165 SER A C 1
ATOM 1376 O O . SER A 1 165 ? -8.687 -1.730 -14.385 1.00 98.12 165 SER A O 1
ATOM 1378 N N . ASP A 1 166 ? -9.467 0.021 -13.214 1.00 97.00 166 ASP A N 1
ATOM 1379 C CA . ASP A 1 166 ? -10.484 0.473 -14.179 1.00 97.00 166 ASP A CA 1
ATOM 1380 C C . ASP A 1 166 ? -9.956 1.469 -15.227 1.00 97.00 166 ASP A C 1
ATOM 1382 O O . ASP A 1 166 ? -10.475 1.545 -16.338 1.00 97.00 166 ASP A O 1
ATOM 1386 N N . LYS A 1 167 ? -8.950 2.274 -14.869 1.00 97.38 167 LYS A N 1
ATOM 1387 C CA . LYS A 1 167 ? -8.454 3.402 -15.687 1.00 97.38 167 LYS A CA 1
ATOM 1388 C C . LYS A 1 167 ? -6.983 3.298 -16.071 1.00 97.38 167 LYS A C 1
ATOM 1390 O O . LYS A 1 167 ? -6.500 4.132 -16.832 1.00 97.38 167 LYS A O 1
ATOM 1395 N N . GLY A 1 168 ? -6.276 2.323 -15.517 1.00 98.06 168 GLY A N 1
ATOM 1396 C CA . GLY A 1 168 ? -4.849 2.141 -15.695 1.00 98.06 168 GLY A CA 1
ATOM 1397 C C . GLY A 1 168 ? -4.000 3.220 -15.030 1.00 98.06 168 GLY A C 1
ATOM 1398 O O . GLY A 1 168 ? -4.324 3.749 -13.958 1.00 98.06 168 GLY A O 1
ATOM 1399 N N . ARG A 1 169 ? -2.864 3.511 -15.660 1.00 98.00 169 ARG A N 1
ATOM 1400 C CA . ARG A 1 169 ? -1.833 4.426 -15.172 1.00 98.00 169 ARG A CA 1
ATOM 1401 C C . ARG A 1 169 ? -2.283 5.886 -15.192 1.00 98.00 169 ARG A C 1
ATOM 1403 O O . ARG A 1 169 ? -2.774 6.420 -16.183 1.00 98.00 169 ARG A O 1
ATOM 1410 N N . SER A 1 170 ? -2.059 6.564 -14.072 1.00 97.31 170 SER A N 1
ATOM 1411 C CA . SER A 1 170 ? -2.332 7.991 -13.908 1.00 97.31 170 SER A CA 1
ATOM 1412 C C . SER A 1 170 ? -1.388 8.886 -14.715 1.00 97.31 170 SER A C 1
ATOM 1414 O O . SER A 1 170 ? -0.203 8.600 -14.858 1.00 97.31 170 SER A O 1
ATOM 1416 N N . LYS A 1 171 ? -1.892 10.045 -15.157 1.00 95.44 171 LYS A N 1
ATOM 1417 C CA . LYS A 1 171 ? -1.109 11.084 -15.853 1.00 95.44 171 LYS A CA 1
ATOM 1418 C C . LYS A 1 171 ? -0.304 11.990 -14.908 1.00 95.44 171 LYS A C 1
ATOM 1420 O O . LYS A 1 171 ? 0.398 12.888 -15.374 1.00 95.44 171 LYS A O 1
ATOM 1425 N N . ILE A 1 172 ? -0.418 11.806 -13.588 1.00 93.62 172 ILE A N 1
ATOM 1426 C CA . ILE A 1 172 ? 0.326 12.605 -12.604 1.00 93.62 172 ILE A CA 1
ATOM 1427 C C . ILE A 1 172 ? 1.814 12.249 -12.706 1.00 93.62 172 ILE A C 1
ATOM 1429 O O . ILE A 1 172 ? 2.228 11.136 -12.377 1.00 93.62 172 ILE A O 1
ATOM 1433 N N . LYS A 1 173 ? 2.630 13.204 -13.164 1.00 88.50 173 LYS A N 1
ATOM 1434 C CA . LYS A 1 173 ? 4.072 13.004 -13.356 1.00 88.50 173 LYS A CA 1
ATOM 1435 C C . LYS A 1 173 ? 4.764 12.698 -12.026 1.00 88.50 173 LYS A C 1
ATOM 1437 O O . LYS A 1 173 ? 4.591 13.428 -11.053 1.00 88.50 173 LYS A O 1
ATOM 1442 N N . GLY A 1 174 ? 5.569 11.637 -12.008 1.00 88.31 174 GLY A N 1
ATOM 1443 C CA . GLY A 1 174 ? 6.422 11.277 -10.873 1.00 88.31 174 GLY A CA 1
ATOM 1444 C C . GLY A 1 174 ? 5.701 10.743 -9.629 1.00 88.31 174 GLY A C 1
ATOM 1445 O O . GLY A 1 174 ? 6.364 10.493 -8.624 1.00 88.31 174 GLY A O 1
ATOM 1446 N N . ILE A 1 175 ? 4.375 10.552 -9.663 1.00 93.31 175 ILE A N 1
ATOM 1447 C CA . ILE A 1 175 ? 3.639 9.939 -8.546 1.00 93.31 175 ILE A CA 1
ATOM 1448 C C . ILE A 1 175 ? 4.164 8.523 -8.291 1.00 93.31 175 ILE A C 1
ATOM 1450 O O . ILE A 1 175 ? 4.369 7.781 -9.244 1.00 93.31 175 ILE A O 1
ATOM 1454 N N . GLY A 1 176 ? 4.448 8.176 -7.034 1.00 88.62 176 GLY A N 1
ATOM 1455 C CA . GLY A 1 176 ? 5.032 6.882 -6.653 1.00 88.62 176 GLY A CA 1
ATOM 1456 C C . GLY A 1 176 ? 6.487 6.649 -7.093 1.00 88.62 176 GLY A C 1
ATOM 1457 O O . GLY A 1 176 ? 7.086 5.674 -6.660 1.00 88.62 176 GLY A O 1
ATOM 1458 N N . LEU A 1 177 ? 7.077 7.528 -7.911 1.00 89.62 177 LEU A N 1
ATOM 1459 C CA . LEU A 1 177 ? 8.423 7.347 -8.474 1.00 89.62 177 LEU A CA 1
ATOM 1460 C C . LEU A 1 177 ? 9.429 8.357 -7.915 1.00 89.62 177 LEU A C 1
ATOM 1462 O O . LEU A 1 177 ? 10.578 8.014 -7.645 1.00 89.62 177 LEU A O 1
ATOM 1466 N N . ASN A 1 178 ? 8.999 9.599 -7.694 1.00 85.06 178 ASN A N 1
ATOM 1467 C CA . ASN A 1 178 ? 9.874 10.656 -7.203 1.00 85.06 178 ASN A CA 1
ATOM 1468 C C . ASN A 1 178 ? 10.113 10.528 -5.698 1.00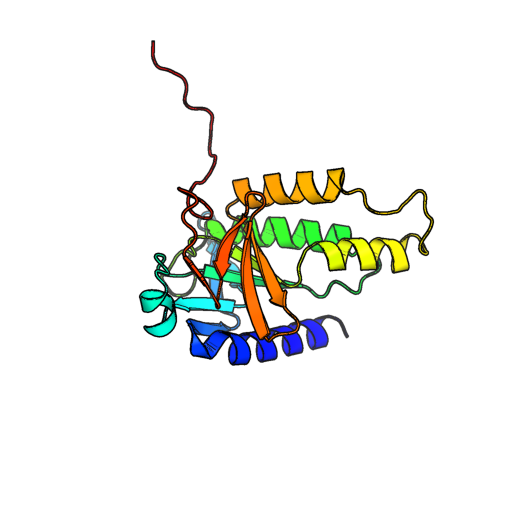 85.06 178 ASN A C 1
ATOM 1470 O O . ASN A 1 178 ? 9.215 10.801 -4.901 1.00 85.06 178 ASN A O 1
ATOM 1474 N N . ARG A 1 179 ? 11.361 10.246 -5.315 1.00 73.06 179 ARG A N 1
ATOM 1475 C CA . ARG A 1 179 ? 11.820 10.421 -3.933 1.00 73.06 179 ARG A CA 1
ATOM 1476 C C . ARG A 1 179 ? 12.171 11.877 -3.696 1.00 73.06 179 ARG A C 1
ATOM 1478 O O . ARG A 1 179 ? 13.038 12.437 -4.363 1.00 73.06 179 ARG A O 1
ATOM 1485 N N . TYR A 1 180 ? 11.530 12.491 -2.712 1.00 69.69 180 TYR A N 1
ATOM 1486 C CA . TYR A 1 180 ? 11.821 13.870 -2.328 1.00 69.69 180 TYR A CA 1
ATOM 1487 C C . TYR A 1 180 ? 12.994 13.902 -1.340 1.00 69.69 180 TYR A C 1
ATOM 1489 O O . TYR A 1 180 ? 12.809 14.193 -0.160 1.00 69.69 180 TYR A O 1
ATOM 1497 N N . VAL A 1 181 ? 14.193 13.572 -1.824 1.00 65.19 181 VAL A N 1
ATOM 1498 C CA . VAL A 1 181 ? 15.444 13.640 -1.056 1.00 6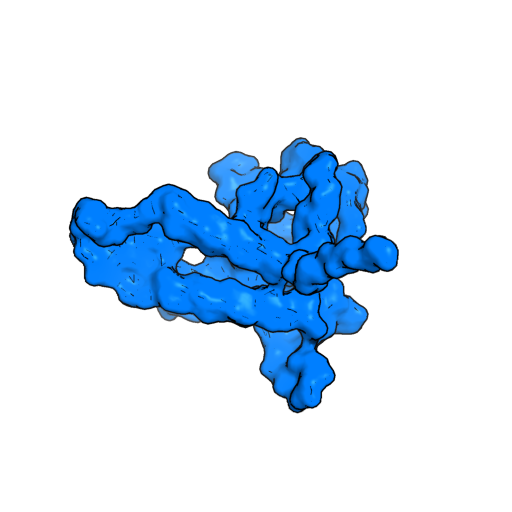5.19 181 VAL A CA 1
ATOM 1499 C C . VAL A 1 181 ? 16.172 14.955 -1.344 1.00 65.19 181 VAL A C 1
ATOM 1501 O O . VAL A 1 181 ? 16.729 15.154 -2.419 1.00 65.19 181 VAL A O 1
ATOM 1504 N N . GLY A 1 182 ? 16.158 15.857 -0.359 1.00 58.03 182 GLY A N 1
ATOM 1505 C CA . GLY A 1 182 ? 16.843 17.150 -0.415 1.00 58.03 182 GLY A CA 1
ATOM 1506 C C . GLY A 1 182 ? 16.061 18.265 -1.118 1.00 58.03 182 GLY A C 1
ATOM 1507 O O . GLY A 1 182 ? 15.100 18.040 -1.853 1.00 58.03 182 GLY A O 1
ATOM 1508 N N . SER A 1 183 ? 16.473 19.506 -0.867 1.00 61.75 183 SER A N 1
ATOM 1509 C CA . SER A 1 183 ? 16.119 20.655 -1.697 1.00 61.75 183 SER A CA 1
ATOM 1510 C C . SER A 1 183 ? 17.201 20.822 -2.760 1.00 61.75 183 SER A C 1
ATOM 1512 O O . SER A 1 183 ? 18.390 20.834 -2.439 1.00 61.75 183 SER A O 1
ATOM 1514 N N . GLN A 1 184 ? 16.815 20.954 -4.032 1.00 57.53 184 GLN A N 1
ATOM 1515 C CA . GLN A 1 184 ? 17.761 21.419 -5.044 1.00 57.53 184 GLN A CA 1
ATOM 1516 C C . GLN A 1 184 ? 18.213 22.822 -4.630 1.00 57.53 184 GLN A C 1
ATOM 1518 O O . GLN A 1 184 ? 17.424 23.768 -4.667 1.00 57.53 184 GLN A O 1
ATOM 1523 N N . LYS A 1 185 ? 19.470 22.962 -4.196 1.00 55.62 185 LYS A N 1
ATOM 1524 C CA . LYS A 1 185 ? 20.097 24.281 -4.136 1.00 55.62 185 LYS A CA 1
ATOM 1525 C C . LYS A 1 185 ? 20.191 24.759 -5.579 1.00 55.62 185 LYS A C 1
ATOM 1527 O O . LYS A 1 185 ? 20.804 24.082 -6.401 1.00 55.62 185 LYS A O 1
ATOM 1532 N N . LYS A 1 186 ? 19.549 25.885 -5.896 1.00 55.91 186 LYS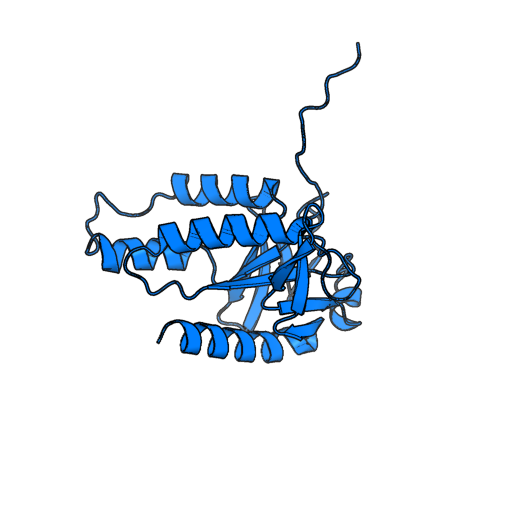 A N 1
ATOM 1533 C CA . LYS A 1 186 ? 19.854 26.589 -7.141 1.00 55.91 186 LYS A CA 1
ATOM 1534 C C . LYS A 1 186 ? 21.336 26.941 -7.071 1.00 55.91 186 LYS A C 1
ATOM 1536 O O . LYS A 1 186 ? 21.757 27.586 -6.115 1.00 55.91 186 LYS A O 1
ATOM 1541 N N . VAL A 1 187 ? 22.114 26.420 -8.010 1.00 57.47 187 VAL A N 1
ATOM 1542 C CA . VAL A 1 187 ? 23.458 26.928 -8.255 1.00 57.47 187 VAL A CA 1
ATOM 1543 C C . VAL A 1 187 ? 23.224 28.223 -9.026 1.00 57.47 187 VAL A C 1
ATOM 1545 O O . VAL A 1 187 ? 22.714 28.166 -10.145 1.00 57.47 187 VAL A O 1
ATOM 1548 N N . GLU A 1 188 ? 23.423 29.357 -8.357 1.00 55.50 188 GLU A N 1
ATOM 1549 C CA . GLU A 1 188 ? 23.537 30.666 -9.016 1.00 55.50 188 GLU A CA 1
ATOM 1550 C C . GLU A 1 188 ? 24.892 30.779 -9.715 1.00 55.50 188 GLU A C 1
ATOM 1552 O O . GLU A 1 188 ? 25.886 30.258 -9.152 1.00 55.50 188 GLU A O 1
#

Radius of gyration: 16.84 Å; Cα contacts (8 Å, |Δi|>4): 354; chains: 1; bounding box: 41×46×44 Å

Organism: Vibrio cholerae (NCBI:txid666)

Mean predicted aligned error: 3.96 Å

Secondary structure (DSSP, 8-state):
-HHHHHHHHHHHHHHHHTTTEEEEEEEEEE-TTT--EEEEEEEEEE-HHHHHTT---S-EEEEE----STTHHHHHHHHHHHHHHHTTSEETTB--S-EEEES-HHHHHHHHHHHTTTT-GGGPPPHHHHHHHHHHHHHTTEEEEEE-TTS-EEEEETTEEEEETTTEE---TTTTT----S------

Folds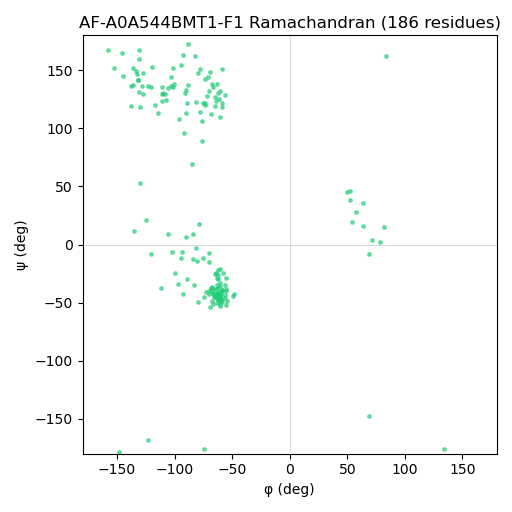eek 3Di:
DWVVVQVVVLVVCCVLCVVFWDKDAQFWWAQPPPRHIDTFGIKTAGDPLQVVLVDDFGIETEHEGDLQDLQSVVVVVVSLVSQLSQQRIDTPNDRHLGYAYPPQPVSNQVNNCCRNVVVDPVSRDDPVNSLVVLVVSQLSLYFHWYADPVSKIFRAGSVGTQAISVRHGDPPPCGSRDRPDDDPDPPD